Protein AF-0000000074167342 (afdb_homodimer)

Solvent-accessible surface area (backbone atoms only — not comparable to full-atom values): 9950 Å² total; per-residue (Å²): 126,56,72,67,55,51,38,51,51,48,19,45,37,24,48,42,45,36,30,53,68,46,41,48,51,39,24,52,26,41,68,34,93,76,37,46,39,36,58,68,57,50,36,64,75,66,70,52,56,64,71,61,48,48,54,49,52,49,44,29,36,75,44,45,46,30,42,79,43,77,55,92,94,42,51,30,37,29,71,28,58,74,54,48,44,52,63,30,28,70,62,36,36,46,59,46,44,126,57,72,65,55,51,38,51,50,47,20,44,36,23,47,42,45,36,30,53,66,49,40,48,51,40,25,54,27,41,68,33,92,78,36,46,39,37,60,68,56,50,36,65,75,66,70,52,57,66,71,61,48,49,53,50,51,49,44,28,37,75,45,45,45,30,43,78,44,76,54,92,94,41,50,30,38,28,71,29,57,73,54,49,43,52,62,30,28,69,63,36,35,46,60,46,45

Nearest PDB structures (foldseek):
  7p6f-assembly1_BBB  TM=9.464E-01  e=1.662E-04  Streptomyces griseus
  7p6f-assembly2_CCC-2  TM=8.776E-01  e=8.945E-05  Streptomyces griseus
  6j05-assembly1_A  TM=8.716E-01  e=1.146E-04  Acidithiobacillus ferrooxidans
  6j05-assembly1_B  TM=8.965E-01  e=5.733E-04  Acidithiobacillus ferrooxidans
  4b8x-assembly1_A  TM=7.306E-01  e=2.104E-03  Streptomyces coelicolor

Secondary structure (DSSP, 8-state):
--HHHHHHHHHHHHHHHS-HHHHHHHHHHHHSTTSEEEHHHHHHHHT--HHHHHHHHHHHHHTTSEEEEEETTEEEEEE-HHHHHHHHSHHHHHHH-/--HHHHHHHHHHHHHHH--HHHHHHHHHHHHSTTSEEEHHHHHHHHT--HHHHHHHHHHHHHTTSEEEEEETTEEEEEE-HHHHHHHHSHHHHHHH-

Radius of gyration: 17.98 Å; Cα contacts (8 Å, |Δi|>4): 279; chains: 2; bounding box: 35×59×40 Å

Organism: Staphylococcus epidermidis (strain ATCC 35984 / DSM 28319 / BCRC 17069 / CCUG 31568 / BM 3577 / RP62A) (NCBI:txid176279)

Sequence (194 aa):
MSEDQQFDFYEKMFNALADKIRLKILNQISQSSNKSLCVCDLEELLDIKQSKLSYHLKKLVDANVLIAEKHGTWNYYKINEQQIQVVLNEDTCCKILMSEDQQFDFYEKMFNALADKIRLKILNQISQSSNKSLCVCDLEELLDIKQSKLSYHLKKLVDANVLIAEKHGTWNYYKINEQQIQVVLNEDTCCKIL

Foldseek 3Di:
DPPVVVVVLLVLQVVLVVDPLLVVLQVVLCPDPVSKDWLVVSCVVSVDDSVVSVVSVVSCVVSVQWDWDDDDPIIMIHGPCVVVCCCVPPVVVVVVD/DPPVVVVVLLVLQVVLVVDPLLVVVQVVLCPDPVSKDWLVVSCVVSVDDSVVSVVSVVSCVVSVQWDWDDDPPIIMIHGPVVVVCCCVPPVVVVVVD

Structure (mmCIF, N/CA/C/O backbone):
data_AF-0000000074167342-model_v1
#
loop_
_entity.id
_entity.type
_entity.pdbx_description
1 polymer 'Transcriptional regulator, ArsR family'
#
loop_
_atom_site.group_PDB
_atom_site.id
_atom_site.type_symbol
_atom_site.label_atom_id
_atom_site.label_alt_id
_atom_site.label_comp_id
_atom_site.label_asym_id
_atom_site.label_entity_id
_atom_site.label_seq_id
_atom_site.pdbx_PDB_ins_code
_atom_site.Cartn_x
_atom_site.Cartn_y
_atom_site.Cartn_z
_atom_site.occupancy
_atom_site.B_iso_or_equiv
_atom_site.auth_seq_id
_atom_site.auth_comp_id
_atom_site.auth_asym_id
_atom_site.auth_atom_id
_atom_site.pdbx_PDB_model_num
ATOM 1 N N . MET A 1 1 ? 16.547 0.86 12.906 1 59.09 1 MET A N 1
ATOM 2 C CA . MET A 1 1 ? 16.516 1.563 11.625 1 59.09 1 MET A CA 1
ATOM 3 C C . MET A 1 1 ? 16.031 3 11.805 1 59.09 1 MET A C 1
ATOM 5 O O . MET A 1 1 ? 15.094 3.258 12.555 1 59.09 1 MET A O 1
ATOM 9 N N . SER A 1 2 ? 16.797 3.943 11.086 1 77.88 2 SER A N 1
ATOM 10 C CA . SER A 1 2 ? 16.375 5.332 11.211 1 77.88 2 SER A CA 1
ATOM 11 C C . SER A 1 2 ? 14.953 5.523 10.703 1 77.88 2 SER A C 1
ATOM 13 O O . SER A 1 2 ? 14.414 4.664 10 1 77.88 2 SER A O 1
ATOM 15 N N . GLU A 1 3 ? 14.234 6.402 11.18 1 77.12 3 GLU A N 1
ATOM 16 C CA . GLU A 1 3 ? 12.883 6.711 10.719 1 77.12 3 GLU A CA 1
ATOM 17 C C . GLU A 1 3 ? 12.836 6.82 9.203 1 77.12 3 GLU A C 1
ATOM 19 O O . GLU A 1 3 ? 11.875 6.363 8.57 1 77.12 3 GLU A O 1
ATOM 24 N N . ASP A 1 4 ? 13.906 7.328 8.641 1 85.44 4 ASP A N 1
ATOM 25 C CA . ASP A 1 4 ? 13.953 7.504 7.191 1 85.44 4 ASP A CA 1
ATOM 26 C C . ASP A 1 4 ? 14.062 6.156 6.48 1 85.44 4 ASP A C 1
ATOM 28 O O . ASP A 1 4 ? 13.477 5.961 5.414 1 85.44 4 ASP A O 1
ATOM 32 N N . GLN A 1 5 ? 14.789 5.27 7.039 1 84.5 5 GLN A N 1
ATOM 33 C CA . GLN A 1 5 ? 14.93 3.936 6.461 1 84.5 5 GLN A CA 1
ATOM 34 C C . GLN A 1 5 ? 13.609 3.17 6.516 1 84.5 5 GLN A C 1
ATOM 36 O O . GLN A 1 5 ? 13.305 2.391 5.613 1 84.5 5 GLN A O 1
ATOM 41 N N . GLN A 1 6 ? 12.914 3.477 7.586 1 83.62 6 GLN A N 1
ATOM 42 C CA . GLN A 1 6 ? 11.609 2.842 7.707 1 83.62 6 GLN A CA 1
ATOM 43 C C . GLN A 1 6 ? 10.656 3.326 6.617 1 83.62 6 GLN A C 1
ATOM 45 O O . GLN A 1 6 ? 9.922 2.531 6.027 1 83.62 6 GLN A O 1
ATOM 50 N N . PHE A 1 7 ? 10.75 4.645 6.332 1 87 7 PHE A N 1
ATOM 51 C CA . PHE A 1 7 ? 9.898 5.191 5.285 1 87 7 PHE A CA 1
ATOM 52 C C . PHE A 1 7 ? 10.289 4.637 3.922 1 87 7 PHE A C 1
ATOM 54 O O . PHE A 1 7 ? 9.43 4.414 3.064 1 87 7 PHE A O 1
ATOM 61 N N . ASP A 1 8 ? 11.594 4.406 3.719 1 90.25 8 ASP A N 1
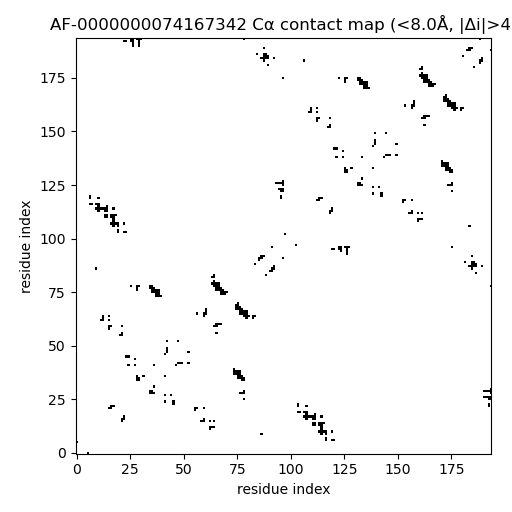ATOM 62 C CA . ASP A 1 8 ? 12.055 3.807 2.471 1 90.25 8 ASP A CA 1
ATOM 63 C C . ASP A 1 8 ? 11.492 2.398 2.293 1 90.25 8 ASP A C 1
ATOM 65 O O . ASP A 1 8 ? 11.094 2.02 1.191 1 90.25 8 ASP A O 1
ATOM 69 N N . PHE A 1 9 ? 11.508 1.757 3.326 1 85.81 9 PHE A N 1
ATOM 70 C CA . PHE A 1 9 ? 11.008 0.388 3.318 1 85.81 9 PHE A CA 1
ATOM 71 C C . PHE A 1 9 ? 9.523 0.358 2.969 1 85.81 9 PHE A C 1
ATOM 73 O O . PHE A 1 9 ? 9.109 -0.388 2.08 1 85.81 9 PHE A O 1
ATOM 80 N N . TYR A 1 10 ? 8.766 1.202 3.58 1 85.44 10 TYR A N 1
ATOM 81 C CA . TYR A 1 10 ? 7.324 1.233 3.354 1 85.44 10 TYR A CA 1
ATOM 82 C C . TYR A 1 10 ? 7.004 1.737 1.952 1 85.44 10 TYR A C 1
ATOM 84 O O . TYR A 1 10 ? 6.102 1.218 1.29 1 85.44 10 TYR A O 1
ATOM 92 N N . GLU A 1 11 ? 7.746 2.703 1.586 1 91.44 11 GLU A N 1
ATOM 93 C CA . GLU A 1 11 ? 7.555 3.213 0.232 1 91.44 11 GLU A CA 1
ATOM 94 C C . GLU A 1 11 ? 7.777 2.117 -0.807 1 91.44 11 GLU A C 1
ATOM 96 O O . GLU A 1 11 ? 6.977 1.955 -1.729 1 91.44 11 GLU A O 1
ATOM 101 N N . LYS A 1 12 ? 8.836 1.352 -0.624 1 91.94 12 LYS A N 1
ATOM 102 C CA . LYS A 1 12 ? 9.156 0.262 -1.542 1 91.94 12 LYS A CA 1
ATOM 103 C C . LYS A 1 12 ? 8.055 -0.797 -1.539 1 91.94 12 LYS A C 1
ATOM 105 O O . LYS A 1 12 ? 7.637 -1.271 -2.598 1 91.94 12 LYS A O 1
ATOM 110 N N . MET A 1 13 ? 7.598 -1.1 -0.417 1 89.12 13 MET A N 1
ATOM 111 C CA . MET A 1 13 ? 6.559 -2.117 -0.278 1 89.12 13 MET A CA 1
ATOM 112 C C . MET A 1 13 ? 5.254 -1.652 -0.915 1 89.12 13 MET A C 1
ATOM 114 O O . MET A 1 13 ? 4.625 -2.4 -1.663 1 89.12 13 MET A O 1
ATOM 118 N N . PHE A 1 14 ? 4.879 -0.419 -0.625 1 89.31 14 PHE A N 1
ATOM 119 C CA . PHE A 1 14 ? 3.631 0.091 -1.182 1 89.31 14 PHE A CA 1
ATOM 120 C C . PHE A 1 14 ? 3.732 0.237 -2.695 1 89.31 14 PHE A C 1
ATOM 122 O O . PHE A 1 14 ? 2.752 0.031 -3.412 1 89.31 14 PHE A O 1
ATOM 129 N N . ASN A 1 15 ? 4.879 0.613 -3.158 1 94.44 15 ASN A N 1
ATOM 130 C CA . ASN A 1 15 ? 5.098 0.649 -4.602 1 94.44 15 ASN A CA 1
ATOM 131 C C . ASN A 1 15 ? 4.887 -0.722 -5.234 1 94.44 15 ASN A C 1
ATOM 133 O O . ASN A 1 15 ? 4.266 -0.833 -6.293 1 94.44 15 ASN A O 1
ATOM 137 N N . ALA A 1 16 ? 5.355 -1.669 -4.582 1 94.38 16 ALA A N 1
ATOM 138 C CA . ALA A 1 16 ? 5.223 -3.031 -5.09 1 94.38 16 ALA A CA 1
ATOM 139 C C . ALA A 1 16 ? 3.758 -3.463 -5.121 1 94.38 16 ALA A C 1
ATOM 141 O O . ALA A 1 16 ? 3.344 -4.215 -6.008 1 94.38 16 ALA A O 1
ATOM 142 N N . LEU A 1 17 ? 2.99 -2.941 -4.238 1 91 17 LEU A N 1
ATOM 143 C CA . LEU A 1 17 ? 1.595 -3.346 -4.109 1 91 17 LEU A CA 1
ATOM 144 C C . LEU A 1 17 ? 0.69 -2.463 -4.961 1 91 17 LEU A C 1
ATOM 146 O O . LEU A 1 17 ? -0.476 -2.793 -5.184 1 91 17 LEU A O 1
ATOM 150 N N . ALA A 1 18 ? 1.275 -1.377 -5.457 1 93.06 18 ALA A N 1
ATOM 151 C CA . ALA A 1 18 ? 0.503 -0.375 -6.188 1 93.06 18 ALA A CA 1
ATOM 152 C C . ALA A 1 18 ? 0.326 -0.776 -7.648 1 93.06 18 ALA A C 1
ATOM 154 O O . ALA A 1 18 ? 0.571 0.026 -8.555 1 93.06 18 ALA A O 1
ATOM 155 N N . ASP A 1 19 ? -0.115 -1.961 -7.863 1 94.81 19 ASP A N 1
ATOM 156 C CA . ASP A 1 19 ? -0.337 -2.512 -9.195 1 94.81 19 ASP A CA 1
ATOM 157 C C . ASP A 1 19 ? -1.408 -3.6 -9.172 1 94.81 19 ASP A C 1
ATOM 159 O O . ASP A 1 19 ? -1.325 -4.539 -8.383 1 94.81 19 ASP A O 1
ATOM 163 N N . LYS A 1 20 ? -2.398 -3.451 -10.078 1 93.69 20 LYS A N 1
ATOM 164 C CA . LYS A 1 20 ? -3.549 -4.352 -10.094 1 93.69 20 LYS A CA 1
ATOM 165 C C . LYS A 1 20 ? -3.121 -5.789 -10.367 1 93.69 20 LYS A C 1
ATOM 167 O O . LYS A 1 20 ? -3.619 -6.719 -9.727 1 93.69 20 LYS A O 1
ATOM 172 N N . ILE A 1 21 ? -2.229 -5.953 -11.258 1 94.75 21 ILE A N 1
ATOM 173 C CA . ILE A 1 21 ? -1.764 -7.289 -11.617 1 94.75 21 ILE A CA 1
ATOM 174 C C . ILE A 1 21 ? -1.057 -7.93 -10.43 1 94.75 21 ILE A C 1
ATOM 176 O O . ILE A 1 21 ? -1.274 -9.109 -10.125 1 94.75 21 ILE A O 1
ATOM 180 N N . ARG A 1 22 ? -0.27 -7.148 -9.766 1 95.75 22 ARG A N 1
ATOM 181 C CA . ARG A 1 22 ? 0.456 -7.688 -8.617 1 95.75 22 ARG A CA 1
ATOM 182 C C . ARG A 1 22 ? -0.497 -8.031 -7.48 1 95.75 22 ARG A C 1
ATOM 184 O O . ARG A 1 22 ? -0.282 -9.008 -6.754 1 95.75 22 ARG A O 1
ATOM 191 N N . LEU A 1 23 ? -1.537 -7.234 -7.332 1 91.69 23 LEU A N 1
ATOM 192 C CA . LEU A 1 23 ? -2.561 -7.562 -6.344 1 91.69 23 LEU A CA 1
ATOM 193 C C . LEU A 1 23 ? -3.268 -8.867 -6.707 1 91.69 23 LEU A C 1
ATOM 195 O O . LEU A 1 23 ? -3.568 -9.68 -5.832 1 91.69 23 LEU A O 1
ATOM 199 N N . LYS A 1 24 ? -3.512 -9.008 -7.957 1 92.44 24 LYS A N 1
ATOM 200 C CA . LYS A 1 24 ? -4.137 -10.242 -8.422 1 92.44 24 LYS A CA 1
ATOM 201 C C . LYS A 1 24 ? -3.225 -11.445 -8.188 1 92.44 24 LYS A C 1
ATOM 203 O O . LYS A 1 24 ? -3.691 -12.523 -7.812 1 92.44 24 LYS A O 1
ATOM 208 N N . ILE A 1 25 ? -1.958 -11.234 -8.422 1 94.06 25 ILE A N 1
ATOM 209 C CA . ILE A 1 25 ? -0.983 -12.289 -8.156 1 94.06 25 ILE A CA 1
ATOM 210 C C . ILE A 1 25 ? -1.084 -12.727 -6.695 1 94.06 25 ILE A C 1
ATOM 212 O O . ILE A 1 25 ? -1.204 -13.914 -6.406 1 94.06 25 ILE A O 1
ATOM 216 N N . LEU A 1 26 ? -1.092 -11.773 -5.828 1 91.56 26 LEU A N 1
ATOM 217 C CA . LEU A 1 26 ? -1.156 -12.062 -4.398 1 91.56 26 LEU A CA 1
ATOM 218 C C . LEU A 1 26 ? -2.461 -12.766 -4.043 1 91.56 26 LEU A C 1
ATOM 220 O O . LEU A 1 26 ? -2.467 -13.711 -3.254 1 91.56 26 LEU A O 1
ATOM 224 N N . ASN A 1 27 ? -3.494 -12.266 -4.578 1 89.81 27 ASN A N 1
ATOM 225 C CA . ASN A 1 27 ? -4.801 -12.867 -4.336 1 89.81 27 ASN A CA 1
ATOM 226 C C . ASN A 1 27 ? -4.836 -14.328 -4.766 1 89.81 27 ASN A C 1
ATOM 228 O O . ASN A 1 27 ? -5.332 -15.188 -4.027 1 89.81 27 ASN A O 1
ATOM 232 N N . GLN A 1 28 ? -4.305 -14.641 -5.957 1 91.56 28 GLN A N 1
ATOM 233 C CA . GLN A 1 28 ? -4.273 -16.016 -6.449 1 91.56 28 GLN A CA 1
ATOM 234 C C . GLN A 1 28 ? -3.447 -16.906 -5.535 1 91.56 28 GLN A C 1
ATOM 236 O O . GLN A 1 28 ? -3.855 -18.031 -5.219 1 91.56 28 GLN A O 1
ATOM 241 N N . ILE A 1 29 ? -2.328 -16.422 -5.121 1 92.94 29 ILE A N 1
ATOM 242 C CA . ILE A 1 29 ? -1.472 -17.203 -4.234 1 92.94 29 ILE A CA 1
ATOM 243 C C . ILE A 1 29 ? -2.191 -17.453 -2.912 1 92.94 29 ILE A C 1
ATOM 245 O O . ILE A 1 29 ? -2.191 -18.578 -2.402 1 92.94 29 ILE A O 1
ATOM 249 N N . SER A 1 30 ? -2.762 -16.438 -2.408 1 88.62 30 SER A N 1
ATOM 250 C CA . SER A 1 30 ? -3.443 -16.531 -1.121 1 88.62 30 SER A CA 1
ATOM 251 C C . SER A 1 30 ? -4.59 -17.547 -1.18 1 88.62 30 SER A C 1
ATOM 253 O O . SER A 1 30 ? -4.891 -18.203 -0.186 1 88.62 30 SER A O 1
ATOM 255 N N . GLN A 1 31 ? -5.184 -17.719 -2.311 1 87.75 31 GLN A N 1
ATOM 256 C CA . GLN A 1 31 ? -6.355 -18.562 -2.473 1 87.75 31 GLN A CA 1
ATOM 257 C C . GLN A 1 31 ? -5.949 -20 -2.779 1 87.75 31 GLN A C 1
ATOM 259 O O . GLN A 1 31 ? -6.777 -20.922 -2.721 1 87.75 31 GLN A O 1
ATOM 264 N N . SER A 1 32 ? -4.738 -20.156 -3.094 1 90.56 32 SER A N 1
ATOM 265 C CA . SER A 1 32 ? -4.289 -21.516 -3.41 1 90.56 32 SER A CA 1
ATOM 266 C C . SER A 1 32 ? -4.23 -22.375 -2.16 1 90.56 32 SER A C 1
ATOM 268 O O . SER A 1 32 ? -4.078 -21.875 -1.049 1 90.56 32 SER A O 1
ATOM 270 N N . SER A 1 33 ? -4.359 -23.641 -2.307 1 89.88 33 SER A N 1
ATOM 271 C CA . SER A 1 33 ? -4.449 -24.609 -1.212 1 89.88 33 SER A CA 1
ATOM 272 C C . SER A 1 33 ? -3.195 -24.578 -0.343 1 89.88 33 SER A C 1
ATOM 274 O O . SER A 1 33 ? -3.283 -24.594 0.886 1 89.88 33 SER A O 1
ATOM 276 N N . ASN A 1 34 ? -2.064 -24.453 -0.859 1 89.88 34 ASN A N 1
ATOM 277 C CA . ASN A 1 34 ? -0.813 -24.469 -0.108 1 89.88 34 ASN A CA 1
ATOM 278 C C . ASN A 1 34 ? -0.238 -23.062 0.063 1 89.88 34 ASN A C 1
ATOM 280 O O . ASN A 1 34 ? 0.894 -22.906 0.522 1 89.88 34 ASN A O 1
ATOM 284 N N . LYS A 1 35 ? -0.965 -22.094 -0.369 1 90.31 35 LYS A N 1
ATOM 285 C CA . LYS A 1 35 ? -0.542 -20.703 -0.301 1 90.31 35 LYS A CA 1
ATOM 286 C C . LYS A 1 35 ? 0.782 -20.484 -1.03 1 90.31 35 LYS A C 1
ATOM 288 O O . LYS A 1 35 ? 1.641 -19.734 -0.567 1 90.31 35 LYS A O 1
ATOM 293 N N . SER A 1 36 ? 0.921 -21.25 -2.018 1 95.06 36 SER A N 1
ATOM 294 C CA . SER A 1 36 ? 2.102 -21.234 -2.875 1 95.06 36 SER A CA 1
ATOM 295 C C . SER A 1 36 ? 1.749 -21.625 -4.305 1 95.06 36 SER A C 1
ATOM 297 O O . SER A 1 36 ? 0.969 -22.562 -4.523 1 95.06 36 SER A O 1
ATOM 299 N N . LEU A 1 37 ? 2.264 -20.859 -5.219 1 96.62 37 LEU A N 1
ATOM 300 C CA . LEU A 1 37 ? 1.999 -21.172 -6.617 1 96.62 37 LEU A CA 1
ATOM 301 C C . LEU A 1 37 ? 3.279 -21.109 -7.445 1 96.62 37 LEU A C 1
ATOM 303 O O . LEU A 1 37 ? 4.152 -20.281 -7.172 1 96.62 37 LEU A O 1
ATOM 307 N N . CYS A 1 38 ? 3.385 -21.953 -8.43 1 95.5 38 CYS A N 1
ATOM 308 C CA . CYS A 1 38 ? 4.508 -21.875 -9.359 1 95.5 38 CYS A CA 1
ATOM 309 C C . CYS A 1 38 ? 4.246 -20.828 -10.43 1 95.5 38 CYS A C 1
ATOM 311 O O . CYS A 1 38 ? 3.096 -20.453 -10.68 1 95.5 38 CYS A O 1
ATOM 313 N N . VAL A 1 39 ? 5.355 -20.391 -11.055 1 95.38 39 VAL A N 1
ATOM 314 C CA . VAL A 1 39 ? 5.273 -19.406 -12.133 1 95.38 39 VAL A CA 1
ATOM 315 C C . VAL A 1 39 ? 4.316 -19.891 -13.211 1 95.38 39 VAL A C 1
ATOM 317 O O . VAL A 1 39 ? 3.541 -19.109 -13.766 1 95.38 39 VAL A O 1
ATOM 320 N N . CYS A 1 40 ? 4.258 -21.203 -13.453 1 92.5 40 CYS A N 1
ATOM 321 C CA . CYS A 1 40 ? 3.434 -21.766 -14.516 1 92.5 40 CYS A CA 1
ATOM 322 C C . CYS A 1 40 ? 1.953 -21.656 -14.172 1 92.5 40 CYS A C 1
ATOM 324 O O . CYS A 1 40 ? 1.132 -21.359 -15.039 1 92.5 40 CYS A O 1
ATOM 326 N N . ASP A 1 41 ? 1.574 -21.953 -12.891 1 94.88 41 ASP A N 1
ATOM 327 C CA . ASP A 1 41 ? 0.196 -21.781 -12.445 1 94.88 41 ASP A CA 1
ATOM 328 C C . ASP A 1 41 ? -0.249 -20.328 -12.594 1 94.88 41 ASP A C 1
ATOM 330 O O . ASP A 1 41 ? -1.361 -20.062 -13.055 1 94.88 41 ASP A O 1
ATOM 334 N N . LEU A 1 42 ? 0.613 -19.422 -12.211 1 96.06 42 LEU A N 1
ATOM 335 C CA . LEU A 1 42 ? 0.282 -18 -12.242 1 96.06 42 LEU A CA 1
ATOM 336 C C . LEU A 1 42 ? 0.089 -17.516 -13.68 1 96.06 42 LEU A C 1
ATOM 338 O O . LEU A 1 42 ? -0.813 -16.734 -13.953 1 96.06 42 LEU A O 1
ATOM 342 N N . GLU A 1 43 ? 0.95 -17.953 -14.547 1 94.44 43 GLU A N 1
ATOM 343 C CA . GLU A 1 43 ? 0.814 -17.609 -15.961 1 94.44 43 GLU A CA 1
ATOM 344 C C . GLU A 1 43 ? -0.546 -18.031 -16.5 1 94.44 43 GLU A C 1
ATOM 346 O O . GLU A 1 43 ? -1.201 -17.266 -17.219 1 94.44 43 GLU A O 1
ATOM 351 N N . GLU A 1 44 ? -0.975 -19.219 -16.219 1 93.12 44 GLU A N 1
ATOM 352 C CA . GLU A 1 44 ? -2.246 -19.766 -16.672 1 93.12 44 GLU A CA 1
ATOM 353 C C . GLU A 1 44 ? -3.426 -19.047 -16.031 1 93.12 44 GLU A C 1
ATOM 355 O O . GLU A 1 44 ? -4.387 -18.688 -16.703 1 93.12 44 GLU A O 1
ATOM 360 N N . LEU A 1 45 ? -3.354 -18.781 -14.773 1 93.69 45 LEU A N 1
ATOM 361 C CA . LEU A 1 45 ? -4.453 -18.219 -14 1 93.69 45 LEU A CA 1
ATOM 362 C C . LEU A 1 45 ? -4.695 -16.766 -14.383 1 93.69 45 LEU A C 1
ATOM 364 O O . LEU A 1 45 ? -5.84 -16.297 -14.383 1 93.69 45 LEU A O 1
ATOM 368 N N . LEU A 1 46 ? -3.639 -16.031 -14.695 1 94.56 46 LEU A N 1
ATOM 369 C CA . LEU A 1 46 ? -3.754 -14.594 -14.93 1 94.56 46 LEU A CA 1
ATOM 370 C C . LEU A 1 46 ? -3.754 -14.281 -16.422 1 94.56 46 LEU A C 1
ATOM 372 O O . LEU A 1 46 ? -4.07 -13.156 -16.828 1 94.56 46 LEU A O 1
ATOM 376 N N . ASP A 1 47 ? -3.471 -15.211 -17.219 1 93.88 47 ASP A N 1
ATOM 377 C CA . ASP A 1 47 ? -3.43 -15.047 -18.672 1 93.88 47 ASP A CA 1
ATOM 378 C C . ASP A 1 47 ? -2.566 -13.852 -19.062 1 93.88 47 ASP A C 1
ATOM 380 O O . ASP A 1 47 ? -3.016 -12.969 -19.797 1 93.88 47 ASP 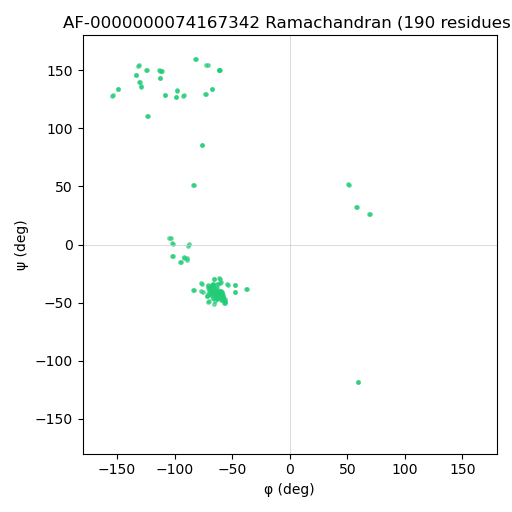A O 1
ATOM 384 N N . ILE A 1 48 ? -1.396 -13.766 -18.594 1 92.44 48 ILE A N 1
ATOM 385 C CA . ILE A 1 48 ? -0.438 -12.695 -18.859 1 92.44 48 ILE A CA 1
ATOM 386 C C . ILE A 1 48 ? 0.858 -13.281 -19.406 1 92.44 48 ILE A C 1
ATOM 388 O O . ILE A 1 48 ? 1.179 -14.445 -19.156 1 92.44 48 ILE A O 1
ATOM 392 N N . LYS A 1 49 ? 1.559 -12.531 -20.219 1 93.44 49 LYS A N 1
ATOM 393 C CA . LYS A 1 49 ? 2.83 -12.953 -20.797 1 93.44 49 LYS A CA 1
ATOM 394 C C . LYS A 1 49 ? 3.867 -13.219 -19.703 1 93.44 49 LYS A C 1
ATOM 396 O O . LYS A 1 49 ? 3.908 -12.516 -18.688 1 93.44 49 LYS A O 1
ATOM 401 N N . GLN A 1 50 ? 4.707 -14.102 -20.016 1 93.19 50 GLN A N 1
ATOM 402 C CA . GLN A 1 50 ? 5.734 -14.523 -19.062 1 93.19 50 GLN A CA 1
ATOM 403 C C . GLN A 1 50 ? 6.664 -13.367 -18.719 1 93.19 50 GLN A C 1
ATOM 405 O O . GLN A 1 50 ? 7.074 -13.219 -17.562 1 93.19 50 GLN A O 1
ATOM 410 N N . SER A 1 51 ? 7.051 -12.641 -19.688 1 94.81 51 SER A N 1
ATOM 411 C CA . SER A 1 51 ? 7.961 -11.531 -19.422 1 94.81 51 SER A CA 1
ATOM 412 C C . SER A 1 51 ? 7.359 -10.547 -18.422 1 94.81 51 SER A C 1
ATOM 414 O O . SER A 1 51 ? 8.047 -10.094 -17.5 1 94.81 51 SER A O 1
ATOM 416 N N . LYS A 1 52 ? 6.094 -10.195 -18.641 1 96.5 52 LYS A N 1
ATOM 417 C CA . LYS A 1 52 ? 5.398 -9.273 -17.734 1 96.5 52 LYS A CA 1
ATOM 418 C C . LYS A 1 52 ? 5.234 -9.883 -16.344 1 96.5 52 LYS A C 1
ATOM 420 O O . LYS A 1 52 ? 5.43 -9.203 -15.344 1 96.5 52 LYS A O 1
ATOM 425 N N . LEU A 1 53 ? 4.879 -11.133 -16.344 1 97.38 53 LEU A N 1
ATOM 426 C CA . LEU A 1 53 ? 4.738 -11.828 -15.07 1 97.38 53 LEU A CA 1
ATOM 427 C C . LEU A 1 53 ? 6.055 -11.836 -14.305 1 97.38 53 LEU A C 1
ATOM 429 O O . LEU A 1 53 ? 6.078 -11.578 -13.102 1 97.38 53 LEU A O 1
ATOM 433 N N . SER A 1 54 ? 7.129 -12.055 -14.984 1 96.81 54 SER A N 1
ATOM 434 C CA . SER A 1 54 ? 8.445 -12.094 -14.359 1 96.81 54 SER A CA 1
ATOM 435 C C . SER A 1 54 ? 8.789 -10.742 -13.734 1 96.81 54 SER A C 1
ATOM 437 O O . SER A 1 54 ? 9.32 -10.688 -12.617 1 96.81 54 SER A O 1
ATOM 439 N N . TYR A 1 55 ? 8.492 -9.727 -14.5 1 97.94 55 TYR A N 1
ATOM 440 C CA . TYR A 1 55 ? 8.711 -8.367 -14.008 1 97.94 55 TYR A CA 1
ATOM 441 C C . TYR A 1 55 ? 7.961 -8.133 -12.703 1 97.94 55 TYR A C 1
ATOM 443 O O . TYR A 1 55 ? 8.531 -7.637 -11.734 1 97.94 55 TYR A O 1
ATOM 451 N N . HIS A 1 56 ? 6.715 -8.438 -12.656 1 97.94 56 HIS A N 1
ATOM 452 C CA . HIS A 1 56 ? 5.891 -8.242 -11.469 1 97.94 56 HIS A CA 1
ATOM 453 C C . HIS A 1 56 ? 6.371 -9.102 -10.312 1 97.94 56 HIS A C 1
ATOM 455 O O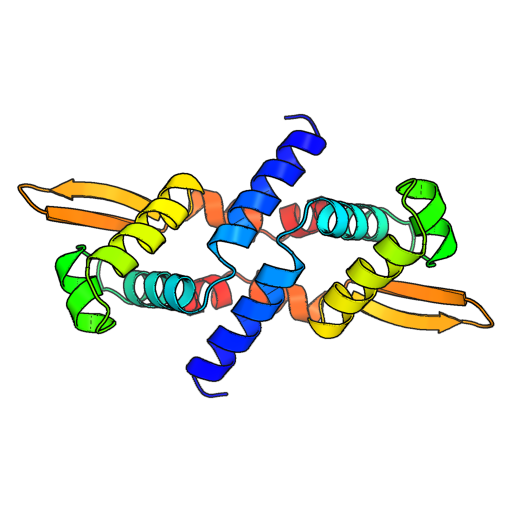 . HIS A 1 56 ? 6.445 -8.641 -9.172 1 97.94 56 HIS A O 1
ATOM 461 N N . LEU A 1 57 ? 6.695 -10.375 -10.594 1 97.75 57 LEU A N 1
ATOM 462 C CA . LEU A 1 57 ? 7.184 -11.273 -9.555 1 97.75 57 LEU A CA 1
ATOM 463 C C . LEU A 1 57 ? 8.492 -10.773 -8.969 1 97.75 57 LEU A C 1
ATOM 465 O O . LEU A 1 57 ? 8.695 -10.812 -7.754 1 97.75 57 LEU A O 1
ATOM 469 N N . LYS A 1 58 ? 9.367 -10.312 -9.82 1 98.19 58 LYS A N 1
ATOM 470 C CA . LYS A 1 58 ? 10.641 -9.758 -9.359 1 98.19 58 LYS A CA 1
ATOM 471 C C . LYS A 1 58 ? 10.414 -8.57 -8.43 1 98.19 58 LYS A C 1
ATOM 473 O O . LYS A 1 58 ? 11.047 -8.469 -7.379 1 98.19 58 LYS A O 1
ATOM 478 N N . LYS A 1 59 ? 9.578 -7.68 -8.812 1 97.94 59 LYS A N 1
ATOM 479 C CA . LYS A 1 59 ? 9.273 -6.504 -8 1 97.94 59 LYS A CA 1
ATOM 480 C C . LYS A 1 59 ? 8.727 -6.906 -6.637 1 97.94 59 LYS A C 1
ATOM 482 O O . LYS A 1 59 ? 9.094 -6.316 -5.617 1 97.94 59 LYS A O 1
ATOM 487 N N . LEU A 1 60 ? 7.84 -7.898 -6.574 1 96.81 60 LEU A N 1
ATOM 488 C CA . LEU A 1 60 ? 7.227 -8.367 -5.332 1 96.81 60 LEU A CA 1
ATOM 489 C C . LEU A 1 60 ? 8.258 -9.047 -4.441 1 96.81 60 LEU A C 1
ATOM 491 O O . LEU A 1 60 ? 8.242 -8.883 -3.221 1 96.81 60 LEU A O 1
ATOM 495 N N . VAL A 1 61 ? 9.156 -9.75 -5.055 1 97.25 61 VAL A N 1
ATOM 496 C CA . VAL A 1 61 ? 10.219 -10.43 -4.309 1 97.25 61 VAL A CA 1
ATOM 497 C C . VAL A 1 61 ? 11.211 -9.398 -3.777 1 97.25 61 VAL A C 1
ATOM 499 O O . VAL A 1 61 ? 11.594 -9.445 -2.605 1 97.25 61 VAL A O 1
ATOM 502 N N . ASP A 1 62 ? 11.586 -8.43 -4.637 1 97.12 62 ASP A N 1
ATOM 503 C CA . ASP A 1 62 ? 12.539 -7.387 -4.25 1 97.12 62 ASP A CA 1
ATOM 504 C C . ASP A 1 62 ? 12.008 -6.574 -3.07 1 97.12 62 ASP A C 1
ATOM 506 O O . ASP A 1 62 ? 12.789 -6.105 -2.234 1 97.12 62 ASP A O 1
ATOM 510 N N . ALA A 1 63 ? 10.75 -6.422 -3.021 1 94.25 63 ALA A N 1
ATOM 511 C CA . ALA A 1 63 ? 10.125 -5.66 -1.945 1 94.25 63 ALA A CA 1
ATOM 512 C C . ALA A 1 63 ? 9.828 -6.551 -0.741 1 94.25 63 ALA A C 1
ATOM 514 O O . ALA A 1 63 ? 9.211 -6.105 0.23 1 94.25 63 ALA A O 1
ATOM 515 N N . ASN A 1 64 ? 10.156 -7.762 -0.837 1 93.56 64 ASN A N 1
ATOM 516 C CA . ASN A 1 64 ? 9.992 -8.75 0.225 1 93.56 64 ASN A CA 1
ATOM 517 C C . ASN A 1 64 ? 8.523 -9.055 0.49 1 93.56 64 ASN A C 1
ATOM 519 O O . ASN A 1 64 ? 8.156 -9.422 1.606 1 93.56 64 ASN A O 1
ATOM 523 N N . VAL A 1 65 ? 7.715 -8.898 -0.429 1 92.31 65 VAL A N 1
ATOM 524 C CA . VAL A 1 65 ? 6.301 -9.242 -0.338 1 92.31 65 VAL A CA 1
ATOM 525 C C . VAL A 1 65 ? 6.105 -10.727 -0.625 1 92.31 65 VAL A C 1
ATOM 527 O O . VAL A 1 65 ? 5.32 -11.398 0.048 1 92.31 65 VAL A O 1
ATOM 530 N N . LEU A 1 66 ? 6.879 -11.156 -1.578 1 95.69 66 LEU A N 1
ATOM 531 C CA . LEU A 1 66 ? 6.887 -12.57 -1.922 1 95.69 66 LEU A CA 1
ATOM 532 C C . LEU A 1 66 ? 8.234 -13.203 -1.584 1 95.69 66 LEU A C 1
ATOM 534 O O . LEU A 1 66 ? 9.266 -12.523 -1.607 1 95.69 66 LEU A O 1
ATOM 538 N N . ILE A 1 67 ? 8.164 -14.438 -1.272 1 97 67 ILE A N 1
ATOM 539 C CA . ILE A 1 67 ? 9.352 -15.281 -1.157 1 97 67 ILE A CA 1
ATOM 540 C C . ILE A 1 67 ? 9.398 -16.266 -2.324 1 97 67 ILE A C 1
ATOM 542 O O . ILE A 1 67 ? 8.406 -16.938 -2.617 1 97 67 ILE A O 1
ATOM 546 N N . ALA A 1 68 ? 10.492 -16.328 -2.996 1 97.44 68 ALA A N 1
ATOM 547 C CA . ALA A 1 68 ? 10.688 -17.25 -4.102 1 97.44 68 ALA A CA 1
ATOM 548 C C . ALA A 1 68 ? 11.453 -18.5 -3.645 1 97.44 68 ALA A C 1
ATOM 550 O O . ALA A 1 68 ? 12.414 -18.391 -2.879 1 97.44 68 ALA A O 1
ATOM 551 N N . GLU A 1 69 ? 10.93 -19.562 -4.027 1 96.19 69 GLU A N 1
ATOM 552 C CA . GLU A 1 69 ? 11.594 -20.828 -3.76 1 96.19 69 GLU A CA 1
ATOM 553 C C . GLU A 1 69 ? 11.688 -21.688 -5.023 1 96.19 69 GLU A C 1
ATOM 555 O O . GLU A 1 69 ? 10.75 -21.734 -5.82 1 96.19 69 GLU A O 1
ATOM 560 N N . LYS A 1 70 ? 12.797 -22.312 -5.156 1 95.31 70 LYS A N 1
ATOM 561 C CA . LYS A 1 70 ? 12.977 -23.188 -6.309 1 95.31 70 LYS A CA 1
ATOM 562 C C . LYS A 1 70 ? 12.734 -24.656 -5.938 1 95.31 70 LYS A C 1
ATOM 564 O O . LYS A 1 70 ? 13.266 -25.141 -4.938 1 95.31 70 LYS A O 1
ATOM 569 N N . HIS A 1 71 ? 11.875 -25.281 -6.676 1 93.19 71 HIS A N 1
ATOM 570 C CA . HIS A 1 71 ? 11.633 -26.703 -6.562 1 93.19 71 HIS A CA 1
ATOM 571 C C . HIS A 1 71 ? 11.852 -27.406 -7.895 1 93.19 71 HIS A C 1
ATOM 573 O O . HIS A 1 71 ? 10.984 -27.359 -8.773 1 93.19 71 HIS A O 1
ATOM 579 N N . GLY A 1 72 ? 12.945 -28.219 -7.965 1 93.25 72 GLY A N 1
ATOM 580 C CA . GLY A 1 72 ? 13.266 -28.781 -9.266 1 93.25 72 GLY A CA 1
ATOM 581 C C . GLY A 1 72 ? 13.531 -27.719 -10.32 1 93.25 72 GLY A C 1
ATOM 582 O O . GLY A 1 72 ? 14.398 -26.859 -10.148 1 93.25 72 GLY A O 1
ATOM 583 N N . THR A 1 73 ? 12.727 -27.641 -11.414 1 92.94 73 THR A N 1
ATOM 584 C CA . THR A 1 73 ? 12.922 -26.703 -12.508 1 92.94 73 THR A CA 1
ATOM 585 C C . THR A 1 73 ? 11.969 -25.516 -12.398 1 92.94 73 THR A C 1
ATOM 587 O O . THR A 1 73 ? 12.016 -24.594 -13.203 1 92.94 73 THR A O 1
ATOM 590 N N . TRP A 1 74 ? 11.188 -25.594 -11.32 1 93.12 74 TRP A N 1
ATOM 591 C CA . TRP A 1 74 ? 10.125 -24.594 -11.25 1 93.12 74 TRP A CA 1
ATOM 592 C C . TRP A 1 74 ? 10.367 -23.625 -10.094 1 93.12 74 TRP A C 1
ATOM 594 O O . TRP A 1 74 ? 10.828 -24.031 -9.023 1 93.12 74 TRP A O 1
ATOM 604 N N . ASN A 1 75 ? 10.008 -22.375 -10.391 1 96.38 75 ASN A N 1
ATOM 605 C CA . ASN A 1 75 ? 9.992 -21.375 -9.336 1 96.38 75 ASN A CA 1
ATOM 606 C C . ASN A 1 75 ? 8.625 -21.266 -8.68 1 96.38 75 ASN A C 1
ATOM 608 O O . ASN A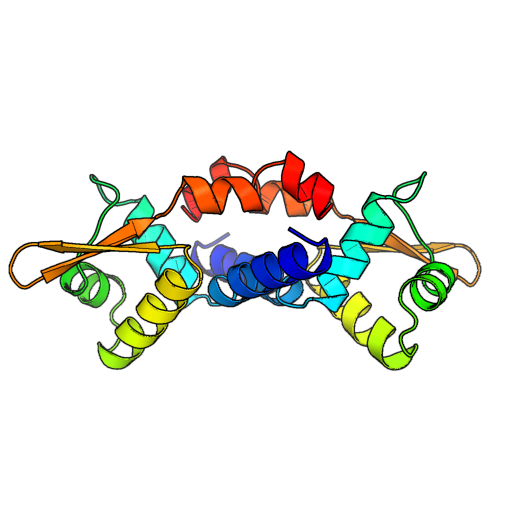 1 75 ? 7.609 -21.125 -9.367 1 96.38 75 ASN A O 1
ATOM 612 N N . TYR A 1 76 ? 8.656 -21.359 -7.328 1 97.31 76 TYR A N 1
ATOM 613 C CA . TYR A 1 76 ? 7.438 -21.203 -6.539 1 97.31 76 TYR A CA 1
ATOM 614 C C . TYR A 1 76 ? 7.477 -19.922 -5.715 1 97.31 76 TYR A C 1
ATOM 616 O O . TYR A 1 76 ? 8.547 -19.484 -5.297 1 97.31 76 TYR A O 1
ATOM 624 N N . TYR A 1 77 ? 6.277 -19.375 -5.508 1 97.31 77 TYR A N 1
ATOM 625 C CA . TYR A 1 77 ? 6.164 -18.109 -4.781 1 97.31 77 TYR A CA 1
ATOM 626 C C . TYR A 1 77 ? 5.145 -18.219 -3.652 1 97.31 77 TYR A C 1
ATOM 628 O O . TYR A 1 77 ? 4.074 -18.812 -3.83 1 97.31 77 TYR A O 1
ATOM 636 N N . LYS A 1 78 ? 5.508 -17.688 -2.5 1 95.62 78 LYS A N 1
ATOM 637 C CA . LYS A 1 78 ? 4.594 -17.578 -1.367 1 95.62 78 LYS A CA 1
ATOM 638 C C . LYS A 1 78 ? 4.613 -16.188 -0.771 1 95.62 78 LYS A C 1
ATOM 640 O O . LYS A 1 78 ? 5.602 -15.453 -0.911 1 95.62 78 LYS A O 1
ATOM 645 N N . ILE A 1 79 ? 3.539 -15.852 -0.169 1 92.38 79 ILE A N 1
ATOM 646 C CA . ILE A 1 79 ? 3.447 -14.539 0.459 1 92.38 79 ILE A CA 1
ATOM 647 C C . ILE A 1 79 ? 4.297 -14.508 1.728 1 92.38 79 ILE A C 1
ATOM 649 O O . ILE A 1 79 ? 4.281 -15.461 2.514 1 92.38 79 ILE A O 1
ATOM 653 N N . ASN A 1 80 ? 5.129 -13.469 1.814 1 90.62 80 ASN A N 1
ATOM 654 C CA . ASN A 1 80 ? 5.875 -13.242 3.049 1 90.62 80 ASN A CA 1
ATOM 655 C C . ASN A 1 80 ? 4.988 -12.641 4.137 1 90.62 80 ASN A C 1
ATOM 657 O O . ASN A 1 80 ? 5.004 -11.422 4.352 1 90.62 80 ASN A O 1
ATOM 661 N N . GLU A 1 81 ? 4.332 -13.406 4.832 1 81 81 GLU A N 1
ATOM 662 C CA . GLU A 1 81 ? 3.334 -12.969 5.801 1 81 81 GLU A CA 1
ATOM 663 C C . GLU A 1 81 ? 3.971 -12.156 6.922 1 81 81 GLU A C 1
ATOM 665 O O . GLU A 1 81 ? 3.369 -11.203 7.426 1 81 81 GLU A O 1
ATOM 670 N N . GLN A 1 82 ? 5.066 -12.516 7.305 1 78.19 82 GLN A N 1
ATOM 671 C CA . GLN A 1 82 ? 5.758 -11.812 8.383 1 78.19 82 GLN A CA 1
ATOM 672 C C . GLN A 1 82 ? 6.004 -10.352 8.016 1 78.19 82 GLN A C 1
ATOM 674 O O . GLN A 1 82 ? 5.812 -9.453 8.844 1 78.19 82 GLN A O 1
ATOM 679 N N . GLN A 1 83 ? 6.359 -10.188 6.785 1 74.19 83 GLN A N 1
ATOM 680 C CA . GLN A 1 83 ? 6.668 -8.836 6.324 1 74.19 83 GLN A CA 1
ATOM 681 C C . GLN A 1 83 ? 5.395 -8.031 6.09 1 74.19 83 GLN A C 1
ATOM 683 O O . GLN A 1 83 ? 5.336 -6.84 6.406 1 74.19 83 GLN A O 1
ATOM 688 N N . ILE A 1 84 ? 4.449 -8.688 5.547 1 71.88 84 ILE A N 1
ATOM 689 C CA . ILE A 1 84 ? 3.207 -7.988 5.223 1 71.88 84 ILE A CA 1
ATOM 690 C C . ILE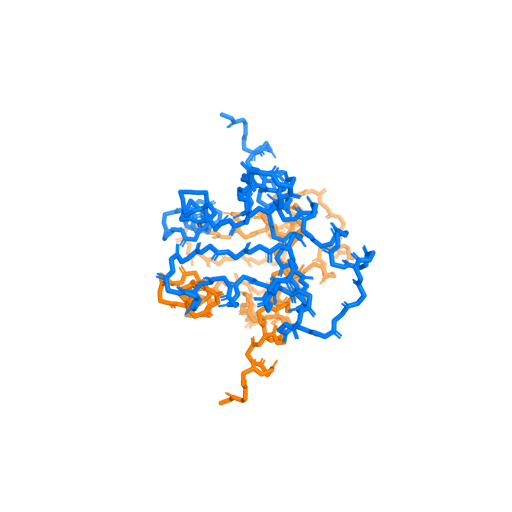 A 1 84 ? 2.49 -7.582 6.508 1 71.88 84 ILE A C 1
ATOM 692 O O . ILE A 1 84 ? 1.893 -6.508 6.578 1 71.88 84 ILE A O 1
ATOM 696 N N . GLN A 1 85 ? 2.57 -8.414 7.484 1 67.31 85 GLN A N 1
ATOM 697 C CA . GLN A 1 85 ? 1.954 -8.117 8.773 1 67.31 85 GLN A CA 1
ATOM 698 C C . GLN A 1 85 ? 2.576 -6.875 9.406 1 67.31 85 GLN A C 1
ATOM 700 O O . GLN A 1 85 ? 1.886 -6.098 10.07 1 67.31 85 GLN A O 1
ATOM 705 N N . VAL A 1 86 ? 3.801 -6.68 9.203 1 61.34 86 VAL A N 1
ATOM 706 C CA . VAL A 1 86 ? 4.484 -5.512 9.742 1 61.34 86 VAL A CA 1
ATOM 707 C C . VAL A 1 86 ? 3.902 -4.238 9.133 1 61.34 86 VAL A C 1
ATOM 709 O O . VAL A 1 86 ? 3.729 -3.232 9.828 1 61.34 86 VAL A O 1
ATOM 712 N N . VAL A 1 87 ? 3.65 -4.332 7.898 1 59.38 87 VAL A N 1
ATOM 713 C CA . VAL A 1 87 ? 3.141 -3.154 7.203 1 59.38 87 VAL A CA 1
ATOM 714 C C . VAL A 1 87 ? 1.66 -2.963 7.523 1 59.38 87 VAL A C 1
ATOM 716 O O . VAL A 1 87 ? 1.196 -1.834 7.695 1 59.38 87 VAL A O 1
ATOM 719 N N . LEU A 1 88 ? 1.107 -4.141 7.676 1 56.78 88 LEU A N 1
ATOM 720 C CA . LEU A 1 88 ? -0.344 -4.086 7.812 1 56.78 88 LEU A CA 1
ATOM 721 C C . LEU A 1 88 ? -0.751 -4.07 9.281 1 56.78 88 LEU A C 1
ATOM 723 O O . LEU A 1 88 ? -1.915 -3.82 9.609 1 56.78 88 LEU A O 1
ATOM 727 N N . ASN A 1 89 ? 0.156 -4.395 10 1 52.97 89 ASN A N 1
ATOM 728 C CA . ASN A 1 89 ? -0.222 -4.461 11.414 1 52.97 89 ASN A CA 1
ATOM 729 C C . ASN A 1 89 ? -0.546 -3.076 11.969 1 52.97 89 ASN A C 1
ATOM 731 O O . ASN A 1 89 ? 0.01 -2.074 11.516 1 52.97 89 ASN A O 1
ATOM 735 N N . GLU A 1 90 ? -1.693 -3.107 12.688 1 50.91 90 GLU A N 1
ATOM 736 C CA . GLU A 1 90 ? -2.273 -1.961 13.383 1 50.91 90 GLU A CA 1
ATOM 737 C C . GLU A 1 90 ? -1.188 -1.082 14 1 50.91 90 GLU A C 1
ATOM 739 O O . GLU A 1 90 ? -1.297 0.145 13.992 1 50.91 90 GLU A O 1
ATOM 744 N N . ASP A 1 91 ? -0.229 -1.71 14.477 1 48.31 91 ASP A N 1
ATOM 745 C CA . ASP A 1 91 ? 0.795 -0.912 15.148 1 48.31 91 ASP A CA 1
ATOM 746 C C . ASP A 1 91 ? 1.609 -0.106 14.133 1 48.31 91 ASP A C 1
ATOM 748 O O . ASP A 1 91 ? 2.043 1.01 14.43 1 48.31 91 ASP A O 1
ATOM 752 N N . THR A 1 92 ? 1.996 -0.746 13.242 1 46.81 92 THR A N 1
ATOM 753 C CA . THR A 1 92 ? 2.746 -0.045 12.211 1 46.81 92 THR A CA 1
ATOM 754 C C . THR A 1 92 ? 1.881 1.021 11.539 1 46.81 92 THR A C 1
ATOM 756 O O . THR A 1 92 ? 2.363 2.111 11.227 1 46.81 92 THR A O 1
ATOM 759 N N . CYS A 1 93 ? 0.684 0.551 11.25 1 46.31 93 CYS A N 1
ATOM 760 C CA . CYS A 1 93 ? -0.138 1.682 10.828 1 46.31 93 CYS A CA 1
ATOM 761 C C . CYS A 1 93 ? -0 2.846 11.805 1 46.31 93 CYS A C 1
ATOM 763 O O . CYS A 1 93 ? -0.047 4.008 11.398 1 46.31 93 CYS A O 1
ATOM 765 N N . CYS A 1 94 ? 0.027 2.49 13.078 1 44.34 94 CYS A N 1
ATOM 766 C CA . CYS A 1 94 ? 0.271 3.582 14.008 1 44.34 94 CYS A CA 1
ATOM 767 C C . CYS A 1 94 ? 1.602 4.266 13.719 1 44.34 94 CYS A C 1
ATOM 769 O O . CYS A 1 94 ? 1.787 5.438 14.047 1 44.34 94 CYS A O 1
ATOM 771 N N . LYS A 1 95 ? 2.59 3.354 13.531 1 44.44 95 LYS A N 1
ATOM 772 C CA . LYS A 1 95 ? 3.826 4.105 13.336 1 44.44 95 LYS A CA 1
ATOM 773 C C . LYS A 1 95 ? 3.781 4.906 12.039 1 44.44 95 LYS A C 1
ATOM 775 O O . LYS A 1 95 ? 4.324 6.012 11.969 1 44.44 95 LYS A O 1
ATOM 780 N N . ILE A 1 96 ? 3.484 4.234 11.203 1 38.22 96 ILE A N 1
ATOM 781 C CA . ILE A 1 96 ? 3.303 5.082 10.023 1 38.22 96 ILE A CA 1
ATOM 782 C C . ILE A 1 96 ? 2.102 6.004 10.234 1 38.22 96 ILE A C 1
ATOM 784 O O . ILE A 1 96 ? 2.123 7.164 9.82 1 38.22 96 ILE A O 1
ATOM 788 N N . LEU A 1 97 ? 0.946 5.309 10.914 1 39.06 97 LEU A N 1
ATOM 789 C CA . LEU A 1 97 ? -0.164 6.148 11.344 1 39.06 97 LEU A CA 1
ATOM 790 C C . LEU A 1 97 ? -0.03 6.512 12.82 1 39.06 97 LEU A C 1
ATOM 792 O O . LEU A 1 97 ? -0.364 7.629 13.219 1 39.06 97 LEU A O 1
ATOM 796 N N . MET B 1 1 ? -19.094 -4.973 -4.445 1 58.69 1 MET B N 1
ATOM 797 C CA . MET B 1 1 ? -18.125 -4.531 -5.449 1 58.69 1 MET B CA 1
ATOM 798 C C . MET B 1 1 ? -17.453 -5.723 -6.125 1 58.69 1 MET B C 1
ATOM 800 O O . MET B 1 1 ? -17.109 -6.699 -5.465 1 58.69 1 MET B O 1
ATOM 804 N N . SER B 1 2 ? -17.359 -5.594 -7.535 1 77.62 2 SER B N 1
ATOM 805 C CA . SER B 1 2 ? -16.719 -6.707 -8.227 1 77.62 2 SER B CA 1
ATOM 806 C C . SER B 1 2 ? -15.281 -6.883 -7.758 1 77.62 2 SER B C 1
ATOM 808 O O . SER B 1 2 ? -14.711 -5.988 -7.137 1 77.62 2 SER B O 1
ATOM 810 N N . GLU B 1 3 ? -14.773 -7.996 -7.777 1 77.12 3 GLU B N 1
ATOM 811 C CA . GLU B 1 3 ? -13.391 -8.266 -7.41 1 77.12 3 GLU B CA 1
ATOM 812 C C . GLU B 1 3 ? -12.438 -7.281 -8.086 1 77.12 3 GLU B C 1
ATOM 814 O O . GLU B 1 3 ? -11.477 -6.816 -7.473 1 77.12 3 GLU B O 1
ATOM 819 N N . ASP B 1 4 ? -12.773 -6.902 -9.289 1 85.38 4 ASP B N 1
ATOM 820 C CA . ASP B 1 4 ? -11.93 -5.977 -10.039 1 85.38 4 ASP B CA 1
ATOM 821 C C . ASP B 1 4 ? -11.984 -4.57 -9.445 1 85.38 4 ASP B C 1
ATOM 823 O O . ASP B 1 4 ? -10.984 -3.861 -9.414 1 85.38 4 ASP B O 1
ATOM 827 N N . GLN B 1 5 ? -13.125 -4.191 -9.008 1 84.62 5 GLN B N 1
ATOM 828 C CA . GLN B 1 5 ? -13.281 -2.881 -8.383 1 84.62 5 GLN B CA 1
ATOM 829 C C . GLN B 1 5 ? -12.516 -2.805 -7.062 1 84.62 5 GLN B C 1
ATOM 831 O O . GLN B 1 5 ? -11.977 -1.754 -6.707 1 84.62 5 GLN B O 1
ATOM 836 N N . GLN B 1 6 ? -12.516 -3.949 -6.441 1 83.5 6 GLN B N 1
ATOM 837 C CA . GLN B 1 6 ? -11.766 -4.004 -5.191 1 83.5 6 GLN B CA 1
ATOM 838 C C . GLN B 1 6 ? -10.273 -3.824 -5.438 1 83.5 6 GLN B C 1
ATOM 840 O O . GLN B 1 6 ? -9.602 -3.107 -4.699 1 83.5 6 GLN B O 1
ATOM 845 N N . PHE B 1 7 ? -9.789 -4.457 -6.531 1 86.94 7 PHE B N 1
ATOM 846 C CA . PHE B 1 7 ? -8.375 -4.324 -6.859 1 86.94 7 PHE B CA 1
ATOM 847 C C . PHE B 1 7 ? -8.047 -2.891 -7.262 1 86.94 7 PHE B C 1
ATOM 849 O O . PHE B 1 7 ? -6.957 -2.391 -6.969 1 86.94 7 PHE B O 1
ATOM 856 N N . ASP B 1 8 ? -9 -2.211 -7.941 1 90.31 8 ASP B N 1
ATOM 857 C CA . ASP B 1 8 ? -8.805 -0.811 -8.305 1 90.31 8 ASP B CA 1
ATOM 858 C C . ASP B 1 8 ? -8.672 0.066 -7.062 1 90.31 8 ASP B C 1
ATOM 860 O O . ASP B 1 8 ? -7.836 0.97 -7.02 1 90.31 8 ASP B O 1
ATOM 864 N N . PHE B 1 9 ? -9.469 -0.248 -6.199 1 85.81 9 PHE B N 1
ATOM 865 C CA . PHE B 1 9 ? -9.477 0.501 -4.949 1 85.81 9 PHE B CA 1
ATOM 866 C C . PHE B 1 9 ? -8.148 0.344 -4.219 1 85.81 9 PHE B C 1
ATOM 868 O O . PHE B 1 9 ? -7.527 1.334 -3.822 1 85.81 9 PHE B O 1
ATOM 875 N N . TYR B 1 10 ? -7.676 -0.859 -4.109 1 85.5 10 TYR B N 1
ATOM 876 C CA . TYR B 1 10 ? -6.434 -1.134 -3.398 1 85.5 10 TYR B CA 1
ATOM 877 C C . TYR B 1 10 ? -5.238 -0.567 -4.152 1 85.5 10 TYR B C 1
ATOM 879 O O . TYR B 1 10 ? -4.316 -0.019 -3.541 1 85.5 10 TYR B O 1
ATOM 887 N N . GLU B 1 11 ? -5.305 -0.717 -5.41 1 91.44 11 GLU B N 1
ATOM 888 C CA . GLU B 1 11 ? -4.23 -0.15 -6.219 1 91.44 11 GLU B CA 1
ATOM 889 C C . GLU B 1 11 ? -4.117 1.356 -6.012 1 91.44 11 GLU B C 1
ATOM 891 O O . GLU B 1 11 ? -3.02 1.881 -5.82 1 91.44 11 GLU B O 1
ATOM 896 N N . LYS B 1 12 ? -5.25 2.025 -6.012 1 92.12 12 LYS B N 1
ATOM 897 C CA . LYS B 1 12 ? -5.277 3.471 -5.809 1 92.12 12 LYS B CA 1
ATOM 898 C C . LYS B 1 12 ? -4.742 3.844 -4.43 1 92.12 12 LYS B C 1
ATOM 900 O O . LYS B 1 12 ? -3.949 4.777 -4.301 1 92.12 12 LYS B O 1
ATOM 905 N N . MET B 1 13 ? -5.125 3.117 -3.492 1 89.19 13 MET B N 1
ATOM 906 C CA . MET B 1 13 ? -4.703 3.385 -2.119 1 89.19 13 MET B CA 1
ATOM 907 C C . MET B 1 13 ? -3.205 3.158 -1.957 1 89.19 13 MET B C 1
ATOM 909 O O . MET B 1 13 ? -2.506 3.992 -1.379 1 89.19 13 MET B O 1
ATOM 913 N N . PHE B 1 14 ? -2.73 2.047 -2.488 1 89.25 14 PHE B N 1
ATOM 914 C CA . PHE B 1 14 ? -1.309 1.75 -2.357 1 89.25 14 PHE B CA 1
ATOM 915 C C . PHE B 1 14 ? -0.473 2.748 -3.15 1 89.25 14 PHE B C 1
ATOM 917 O O . PHE B 1 14 ? 0.634 3.104 -2.738 1 89.25 14 PHE B O 1
ATOM 924 N N . ASN B 1 15 ? -0.984 3.158 -4.27 1 94.44 15 ASN B N 1
ATOM 925 C CA . ASN B 1 15 ? -0.312 4.211 -5.023 1 94.44 15 ASN B CA 1
ATOM 926 C C . ASN B 1 15 ? -0.177 5.488 -4.203 1 94.44 15 ASN B C 1
ATOM 928 O O . ASN B 1 15 ? 0.875 6.133 -4.215 1 94.44 15 ASN B O 1
ATOM 932 N N . ALA B 1 16 ? -1.176 5.777 -3.531 1 94.44 16 ALA B N 1
ATOM 933 C CA . ALA B 1 16 ? -1.169 6.984 -2.709 1 94.44 16 ALA B CA 1
ATOM 934 C C . ALA B 1 16 ? -0.155 6.867 -1.573 1 94.44 16 ALA B C 1
ATOM 936 O O . ALA B 1 16 ? 0.461 7.863 -1.179 1 94.44 16 ALA B O 1
ATOM 937 N N . LEU B 1 17 ? 0.079 5.691 -1.135 1 91 17 LEU B N 1
ATOM 938 C CA . LEU B 1 17 ? 0.958 5.461 0.007 1 91 17 LEU B CA 1
ATOM 939 C C . LEU B 1 17 ? 2.395 5.23 -0.451 1 91 17 LEU B C 1
ATOM 941 O O . LEU B 1 17 ? 3.322 5.266 0.36 1 91 17 LEU B O 1
ATOM 945 N N . ALA B 1 18 ? 2.545 5.055 -1.753 1 93.12 18 ALA B N 1
ATOM 946 C CA . ALA B 1 18 ? 3.842 4.695 -2.318 1 93.12 18 ALA B CA 1
ATOM 947 C C . ALA B 1 18 ? 4.707 5.93 -2.545 1 93.12 18 ALA B C 1
ATOM 949 O O . ALA B 1 18 ? 5.266 6.117 -3.627 1 93.12 18 ALA B O 1
ATOM 950 N N . ASP B 1 19 ? 4.848 6.723 -1.546 1 95 19 ASP B N 1
ATOM 951 C CA . ASP B 1 19 ? 5.629 7.957 -1.587 1 95 19 ASP B CA 1
ATOM 952 C C . ASP B 1 19 ? 6.125 8.344 -0.194 1 95 19 ASP B C 1
ATOM 954 O O . ASP B 1 19 ? 5.336 8.414 0.751 1 95 19 ASP B O 1
ATOM 958 N N . LYS B 1 20 ? 7.422 8.57 -0.156 1 93.75 20 LYS B N 1
ATOM 959 C CA . LYS B 1 20 ? 8.055 8.844 1.132 1 93.75 20 LYS B CA 1
ATOM 960 C C . LYS B 1 20 ? 7.465 10.094 1.778 1 93.75 20 LYS B C 1
ATOM 962 O O . LYS B 1 20 ? 7.211 10.117 2.984 1 93.75 20 LYS B O 1
ATOM 967 N N . ILE B 1 21 ? 7.277 11.086 1.074 1 94.75 21 ILE B N 1
ATOM 968 C CA . ILE B 1 21 ? 6.746 12.344 1.592 1 94.75 21 ILE B CA 1
ATOM 969 C C . ILE B 1 21 ? 5.336 12.117 2.133 1 94.75 21 ILE B C 1
ATOM 971 O O . ILE B 1 21 ? 4.992 12.609 3.211 1 94.75 21 ILE B O 1
ATOM 975 N N . ARG B 1 22 ? 4.566 11.391 1.396 1 95.88 22 ARG B N 1
ATOM 976 C CA . ARG B 1 22 ? 3.195 11.141 1.838 1 95.88 22 ARG B CA 1
ATOM 977 C C . ARG B 1 22 ? 3.172 10.289 3.102 1 95.88 22 ARG B C 1
ATOM 979 O O . ARG B 1 22 ? 2.311 10.469 3.965 1 95.88 22 ARG B O 1
ATOM 986 N N . LEU B 1 23 ? 4.102 9.375 3.191 1 91.75 23 LEU B N 1
ATOM 987 C CA . LEU B 1 23 ? 4.223 8.602 4.422 1 91.75 23 LEU B CA 1
ATOM 988 C C . LEU B 1 23 ? 4.602 9.5 5.594 1 91.75 23 LEU B C 1
ATOM 990 O O . LEU B 1 23 ? 4.098 9.328 6.703 1 91.75 23 LEU B O 1
ATOM 994 N N . LYS B 1 24 ? 5.465 10.414 5.332 1 92.38 24 LYS B N 1
ATOM 995 C CA . LYS B 1 24 ? 5.859 11.359 6.367 1 92.38 24 LYS B CA 1
ATOM 996 C C . LYS B 1 24 ? 4.68 12.242 6.781 1 92.38 24 LYS B C 1
ATOM 998 O O . LYS B 1 24 ? 4.516 12.547 7.965 1 92.38 24 LYS B O 1
ATOM 1003 N N . ILE B 1 25 ? 3.91 12.625 5.805 1 94.19 25 ILE B N 1
ATOM 1004 C CA . ILE B 1 25 ? 2.705 13.391 6.094 1 94.19 25 ILE B CA 1
ATOM 1005 C C . ILE B 1 25 ? 1.819 12.617 7.066 1 94.19 25 ILE B C 1
ATOM 1007 O O . ILE B 1 25 ? 1.402 13.156 8.094 1 94.19 25 ILE B O 1
ATOM 1011 N N . LEU B 1 26 ? 1.592 11.391 6.758 1 91.56 26 LEU B N 1
ATOM 1012 C CA . LEU B 1 26 ? 0.74 10.555 7.594 1 91.56 26 LEU B CA 1
ATOM 1013 C C . LEU B 1 26 ? 1.335 10.391 8.984 1 91.56 26 LEU B C 1
ATOM 1015 O O . LEU B 1 26 ? 0.612 10.445 9.984 1 91.56 26 LEU B O 1
ATOM 1019 N N . ASN B 1 27 ? 2.572 10.148 9.008 1 89.94 27 ASN B N 1
ATOM 1020 C CA . ASN B 1 27 ? 3.266 10 10.281 1 89.94 27 ASN B CA 1
ATOM 1021 C C . ASN B 1 27 ? 3.113 11.242 11.148 1 89.94 27 ASN B C 1
ATOM 1023 O O . ASN B 1 27 ? 2.828 11.141 12.344 1 89.94 27 ASN B O 1
ATOM 1027 N N . GLN B 1 28 ? 3.305 12.445 10.57 1 91.62 28 GLN B N 1
ATOM 1028 C CA . GLN B 1 28 ? 3.172 13.695 11.305 1 91.62 28 GLN B 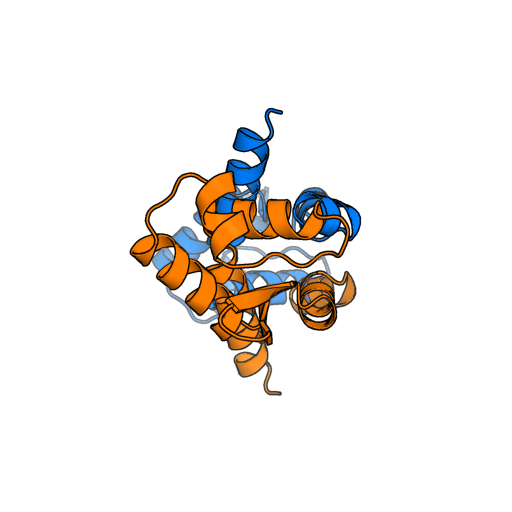CA 1
ATOM 1029 C C . GLN B 1 28 ? 1.754 13.867 11.852 1 91.62 28 GLN B C 1
ATOM 1031 O O . GLN B 1 28 ? 1.566 14.258 13 1 91.62 28 GLN B O 1
ATOM 1036 N N . ILE B 1 29 ? 0.795 13.562 11.031 1 93 29 ILE B N 1
ATOM 1037 C CA . ILE B 1 29 ? -0.596 13.688 11.461 1 93 29 ILE B CA 1
ATOM 1038 C C . ILE B 1 29 ? -0.872 12.711 12.602 1 93 29 ILE B C 1
ATOM 1040 O O . ILE B 1 29 ? -1.489 13.086 13.602 1 93 29 ILE B O 1
ATOM 1044 N N . SER B 1 30 ? -0.438 11.531 12.43 1 88.56 30 SER B N 1
ATOM 1045 C CA . SER B 1 30 ? -0.681 10.5 13.43 1 88.56 30 SER B CA 1
ATOM 1046 C C . SER B 1 30 ? -0.057 10.867 14.766 1 88.56 30 SER B C 1
ATOM 1048 O O . SER B 1 30 ? -0.584 10.516 15.828 1 88.56 30 SER B O 1
ATOM 1050 N N . GLN B 1 31 ? 1.003 11.617 14.766 1 87.75 31 GLN B N 1
ATOM 1051 C CA . GLN B 1 31 ? 1.748 11.953 15.977 1 87.75 31 GLN B CA 1
ATOM 1052 C C . GLN B 1 31 ? 1.198 13.227 16.625 1 87.75 31 GLN B C 1
ATOM 1054 O O . GLN B 1 31 ? 1.538 13.539 17.766 1 87.75 31 GLN B O 1
ATOM 1059 N N . SER B 1 32 ? 0.389 13.883 15.906 1 90.75 32 SER B N 1
ATOM 1060 C CA . SER B 1 32 ? -0.163 15.117 16.469 1 90.75 32 SER B CA 1
ATOM 1061 C C . SER B 1 32 ? -1.177 14.82 17.562 1 90.75 32 SER B C 1
ATOM 1063 O O . SER B 1 32 ? -1.778 13.742 17.578 1 90.75 32 SER B O 1
ATOM 1065 N N . SER B 1 33 ? -1.357 15.719 18.453 1 89.88 33 SER B N 1
ATOM 1066 C CA . SER B 1 33 ? -2.193 15.547 19.641 1 89.88 33 SER B CA 1
ATOM 1067 C C . SER B 1 33 ? -3.639 15.25 19.25 1 89.88 33 SER B C 1
ATOM 1069 O O . SER B 1 33 ? -4.273 14.367 19.844 1 89.88 33 SER B O 1
ATOM 1071 N N . ASN B 1 34 ? -4.172 15.836 18.297 1 89.75 34 ASN B N 1
ATOM 1072 C CA . ASN B 1 34 ? -5.566 15.656 17.922 1 89.75 34 ASN B CA 1
ATOM 1073 C C . ASN B 1 34 ? -5.695 14.789 16.672 1 89.75 34 ASN B C 1
ATOM 1075 O O . ASN B 1 34 ? -6.781 14.672 16.094 1 89.75 34 ASN B O 1
ATOM 1079 N N . LYS B 1 35 ? -4.609 14.273 16.219 1 90.31 35 LYS B N 1
ATOM 1080 C CA . LYS B 1 35 ? -4.566 13.438 15.016 1 90.31 35 LYS B CA 1
ATOM 1081 C C . LYS B 1 35 ? -5.102 14.203 13.805 1 90.31 35 LYS B C 1
ATOM 1083 O O . LYS B 1 35 ? -5.809 13.633 12.969 1 90.31 35 LYS B O 1
ATOM 1088 N N . SER B 1 36 ? -4.859 15.445 13.859 1 95.12 36 SER B N 1
ATOM 1089 C CA . SER B 1 36 ? -5.273 16.375 12.812 1 95.12 36 SER B CA 1
ATOM 1090 C C . SER B 1 36 ? -4.293 17.547 12.695 1 95.12 36 SER B C 1
ATOM 1092 O O . SER B 1 36 ? -3.846 18.094 13.711 1 95.12 36 SER B O 1
ATOM 1094 N N . LEU B 1 37 ? -3.939 17.828 11.484 1 96.62 37 LEU B N 1
ATOM 1095 C CA . LEU B 1 37 ? -3.027 18.953 11.273 1 96.62 37 LEU B CA 1
ATOM 1096 C C . LEU B 1 37 ? -3.516 19.844 10.141 1 96.62 37 LEU B C 1
ATOM 1098 O O . LEU B 1 37 ? -4.105 19.375 9.172 1 96.62 37 LEU B O 1
ATOM 1102 N N . CYS B 1 38 ? -3.283 21.125 10.258 1 95.56 38 CYS B N 1
ATOM 1103 C CA . CYS B 1 38 ? -3.584 22.047 9.164 1 95.56 38 CYS B CA 1
ATOM 1104 C C . CYS B 1 38 ? -2.465 22.047 8.125 1 95.56 38 CYS B C 1
ATOM 1106 O O . CYS B 1 38 ? -1.338 21.641 8.422 1 95.56 38 CYS B O 1
ATOM 1108 N N . VAL B 1 39 ? -2.826 22.5 6.914 1 95.44 39 VAL B N 1
ATOM 1109 C CA . VAL B 1 39 ? -1.861 22.594 5.82 1 95.44 39 VAL B CA 1
ATOM 1110 C C . VAL B 1 39 ? -0.65 23.406 6.27 1 95.44 39 VAL B C 1
ATOM 1112 O O . VAL B 1 39 ? 0.489 23.078 5.938 1 95.44 39 VAL B O 1
ATOM 1115 N N . CYS B 1 40 ? -0.857 24.422 7.117 1 92.5 40 CYS B N 1
ATOM 1116 C CA . CYS B 1 40 ? 0.216 25.312 7.555 1 92.5 40 CYS B CA 1
ATOM 1117 C C . C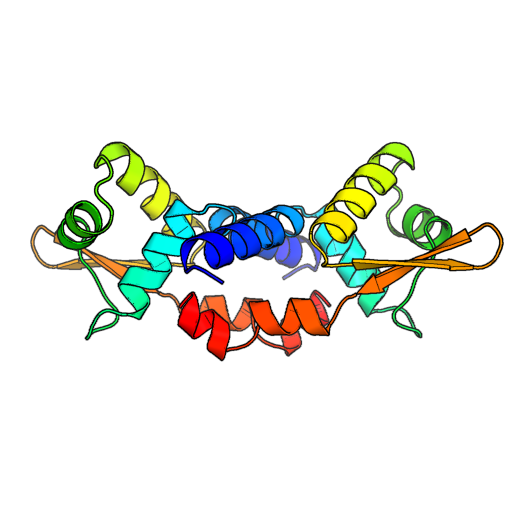YS B 1 40 ? 1.188 24.578 8.469 1 92.5 40 CYS B C 1
ATOM 1119 O O . CYS B 1 40 ? 2.402 24.75 8.367 1 92.5 40 CYS B O 1
ATOM 1121 N N . ASP B 1 41 ? 0.663 23.75 9.43 1 94.94 41 ASP B N 1
ATOM 1122 C CA . ASP B 1 41 ? 1.512 22.938 10.289 1 94.94 41 ASP B CA 1
ATOM 1123 C C . ASP B 1 41 ? 2.354 21.969 9.461 1 94.94 41 ASP B C 1
ATOM 1125 O O . ASP B 1 41 ? 3.547 21.797 9.727 1 94.94 41 ASP B O 1
ATOM 1129 N N . LEU B 1 42 ? 1.737 21.359 8.477 1 96.12 42 LEU B N 1
ATOM 1130 C CA . LEU B 1 42 ? 2.418 20.359 7.652 1 96.12 42 LEU B CA 1
ATOM 1131 C C . LEU B 1 42 ? 3.527 21 6.828 1 96.12 42 LEU B C 1
ATOM 1133 O O . LEU B 1 42 ? 4.609 20.422 6.68 1 96.12 42 LEU B O 1
ATOM 1137 N N . GLU B 1 43 ? 3.244 22.141 6.285 1 94.56 43 GLU B N 1
ATOM 1138 C CA . GLU B 1 43 ? 4.258 22.859 5.527 1 94.56 43 GLU B CA 1
ATOM 1139 C C . GLU B 1 43 ? 5.492 23.141 6.383 1 94.56 43 GLU B C 1
ATOM 1141 O O . GLU B 1 43 ? 6.625 22.953 5.926 1 94.56 43 GLU B O 1
ATOM 1146 N N . GLU B 1 44 ? 5.285 23.594 7.582 1 93.25 44 GLU B N 1
ATOM 1147 C CA . GLU B 1 44 ? 6.367 23.922 8.508 1 93.25 44 GLU B CA 1
ATOM 1148 C C . GLU B 1 44 ? 7.109 22.656 8.953 1 93.25 44 GLU B C 1
ATOM 1150 O O . GLU B 1 44 ? 8.344 22.641 8.961 1 93.25 44 GLU B O 1
ATOM 1155 N N . LEU B 1 45 ? 6.43 21.625 9.234 1 93.75 45 LEU B N 1
ATOM 1156 C CA . LEU B 1 45 ? 6.988 20.391 9.789 1 93.75 45 LEU B CA 1
ATOM 1157 C C . LEU B 1 45 ? 7.812 19.641 8.75 1 93.75 45 LEU B C 1
ATOM 1159 O O . LEU B 1 45 ? 8.828 19.031 9.078 1 93.75 45 LEU B O 1
ATOM 1163 N N . LEU B 1 46 ? 7.406 19.688 7.48 1 94.62 46 LEU B N 1
ATOM 1164 C CA . LEU B 1 46 ? 8.039 18.891 6.441 1 94.62 46 LEU B CA 1
ATOM 1165 C C . LEU B 1 46 ? 8.984 19.734 5.598 1 94.62 46 LEU B C 1
ATOM 1167 O O . LEU B 1 46 ? 9.789 19.203 4.824 1 94.62 46 LEU B O 1
ATOM 1171 N N . ASP B 1 47 ? 8.953 21 5.762 1 93.88 47 ASP B N 1
ATOM 1172 C CA . ASP B 1 47 ? 9.805 21.922 5.016 1 93.88 47 ASP B CA 1
ATOM 1173 C C . ASP B 1 47 ? 9.719 21.656 3.512 1 93.88 47 ASP B C 1
ATOM 1175 O O . ASP B 1 47 ? 10.734 21.469 2.848 1 93.88 47 ASP B O 1
ATOM 1179 N N . ILE B 1 48 ? 8.578 21.609 2.977 1 92.44 48 ILE B N 1
ATOM 1180 C CA . ILE B 1 48 ? 8.297 21.344 1.568 1 92.44 48 ILE B CA 1
ATOM 1181 C C . ILE B 1 48 ? 7.453 22.484 0.999 1 92.44 48 ILE B C 1
ATOM 1183 O O . ILE B 1 48 ? 6.727 23.156 1.735 1 92.44 48 ILE B O 1
ATOM 1187 N N . LYS B 1 49 ? 7.586 22.766 -0.276 1 93.31 49 LYS B N 1
ATOM 1188 C CA . LYS B 1 49 ? 6.824 23.812 -0.958 1 93.31 49 LYS B CA 1
ATOM 1189 C C . LYS B 1 49 ? 5.328 23.516 -0.914 1 93.31 49 LYS B C 1
ATOM 1191 O O . LYS B 1 49 ? 4.918 22.359 -1.007 1 93.31 49 LYS B O 1
ATOM 1196 N N . GLN B 1 50 ? 4.613 24.547 -0.916 1 93 50 GLN B N 1
ATOM 1197 C CA . GLN B 1 50 ? 3.162 24.453 -0.812 1 93 50 GLN B CA 1
ATOM 1198 C C . GLN B 1 50 ? 2.578 23.703 -2.008 1 93 50 GLN B C 1
ATOM 1200 O O . GLN B 1 50 ? 1.643 22.906 -1.856 1 93 50 GLN B O 1
ATOM 1205 N N . SER B 1 51 ? 3.074 24.031 -3.146 1 94.56 51 SER B N 1
ATOM 1206 C CA . SER B 1 51 ? 2.539 23.375 -4.336 1 94.56 51 SER B CA 1
ATOM 1207 C C . SER B 1 51 ? 2.701 21.859 -4.254 1 94.56 51 SER B C 1
ATOM 1209 O O . SER B 1 51 ? 1.778 21.109 -4.586 1 94.56 51 SER B O 1
ATOM 1211 N N . LYS B 1 52 ? 3.898 21.406 -3.846 1 96.44 52 LYS B N 1
ATOM 1212 C CA . LYS B 1 52 ? 4.18 19.969 -3.711 1 96.44 52 LYS B CA 1
ATOM 1213 C C . LYS B 1 52 ? 3.332 19.344 -2.607 1 96.44 52 LYS B C 1
ATOM 1215 O O . LYS B 1 52 ? 2.797 18.25 -2.775 1 96.44 52 LYS B O 1
ATOM 1220 N N . LEU B 1 53 ? 3.232 20.078 -1.534 1 97.38 53 LEU B N 1
ATOM 1221 C CA . LEU B 1 53 ? 2.41 19.594 -0.428 1 97.38 53 LEU B CA 1
ATOM 1222 C C . LEU B 1 53 ? 0.958 19.438 -0.862 1 97.38 53 LEU B C 1
ATOM 1224 O O . LEU B 1 53 ? 0.325 18.422 -0.55 1 97.38 53 LEU B O 1
ATOM 1228 N N . SER B 1 54 ? 0.465 20.359 -1.618 1 96.81 54 SER B N 1
ATOM 1229 C CA . SER B 1 54 ? -0.916 20.312 -2.088 1 96.81 54 SER B CA 1
ATOM 1230 C C . SER B 1 54 ? -1.155 19.094 -2.973 1 96.81 54 SER B C 1
ATOM 1232 O O . SER B 1 54 ? -2.182 18.422 -2.848 1 96.81 54 SER B O 1
ATOM 1234 N N . TYR B 1 55 ? -0.2 18.891 -3.844 1 97.94 55 TYR B N 1
ATOM 1235 C CA . TYR B 1 55 ? -0.263 17.719 -4.719 1 97.94 55 TYR B CA 1
ATOM 1236 C C . TYR B 1 55 ? -0.364 16.438 -3.902 1 97.94 55 TYR B C 1
ATOM 1238 O O . TYR B 1 55 ? -1.217 15.586 -4.172 1 97.94 55 TYR B O 1
ATOM 1246 N N . HIS B 1 56 ? 0.479 16.234 -2.934 1 97.94 56 HIS B N 1
ATOM 1247 C CA . HIS B 1 56 ? 0.488 15.031 -2.1 1 97.94 56 HIS B CA 1
ATOM 1248 C C . HIS B 1 56 ? -0.797 14.922 -1.286 1 97.94 56 HIS B C 1
ATOM 1250 O O . HIS B 1 56 ? -1.375 13.836 -1.181 1 97.94 56 HIS B O 1
ATOM 1256 N N . LEU B 1 57 ? -1.234 16.047 -0.695 1 97.75 57 LEU B N 1
ATOM 1257 C CA . LEU B 1 57 ? -2.463 16.047 0.091 1 97.75 57 LEU B CA 1
ATOM 1258 C C . LEU B 1 57 ? -3.662 15.68 -0.776 1 97.75 57 LEU B C 1
ATOM 1260 O O . LEU B 1 57 ? -4.527 14.906 -0.353 1 97.75 57 LEU B O 1
ATOM 1264 N N . LYS B 1 58 ? -3.729 16.234 -1.965 1 98.19 58 LYS B N 1
ATOM 1265 C CA . LYS B 1 58 ? -4.809 15.906 -2.893 1 98.19 58 LYS B CA 1
ATOM 1266 C C . LYS B 1 58 ? -4.828 14.414 -3.209 1 98.19 58 LYS B C 1
ATOM 1268 O O . LYS B 1 58 ? -5.891 13.789 -3.213 1 98.19 58 LYS B O 1
ATOM 1273 N N . LYS B 1 59 ? -3.715 13.875 -3.527 1 97.94 59 LYS B N 1
ATOM 1274 C CA . LYS B 1 59 ? -3.607 12.453 -3.838 1 97.94 59 LYS B CA 1
ATOM 1275 C C . LYS B 1 59 ? -4.09 11.594 -2.67 1 97.94 59 LYS B C 1
ATOM 1277 O O . LYS B 1 59 ? -4.789 10.602 -2.871 1 97.94 59 LYS B O 1
ATOM 1282 N N . LEU B 1 60 ? -3.719 11.938 -1.425 1 96.94 60 LEU B N 1
ATOM 1283 C CA . LEU B 1 60 ? -4.098 11.188 -0.229 1 96.94 60 LEU B CA 1
ATOM 1284 C C . LEU B 1 60 ? -5.594 11.305 0.031 1 96.94 60 LEU B C 1
ATOM 1286 O O . LEU B 1 60 ? -6.234 10.328 0.433 1 96.94 60 LEU B O 1
ATOM 1290 N N . VAL B 1 61 ? -6.141 12.453 -0.253 1 97.31 61 VAL B N 1
ATOM 1291 C CA . VAL B 1 61 ? -7.57 12.672 -0.076 1 97.31 61 VAL B CA 1
ATOM 1292 C C . VAL B 1 61 ? -8.344 11.906 -1.149 1 97.31 61 VAL B C 1
ATOM 1294 O O . VAL B 1 61 ? -9.32 11.219 -0.846 1 97.31 61 VAL B O 1
ATOM 1297 N N . ASP B 1 62 ? -7.863 11.992 -2.402 1 97.12 62 ASP B N 1
ATOM 1298 C CA . ASP B 1 62 ? -8.516 11.312 -3.518 1 97.12 62 ASP B CA 1
ATOM 1299 C C . ASP B 1 62 ? -8.562 9.805 -3.295 1 97.12 62 ASP B C 1
ATOM 1301 O O . ASP B 1 62 ? -9.5 9.133 -3.727 1 97.12 62 ASP B O 1
ATOM 1305 N N . ALA B 1 63 ? -7.582 9.305 -2.645 1 94.25 63 ALA B N 1
ATOM 1306 C CA . ALA B 1 63 ? -7.504 7.871 -2.371 1 94.25 63 ALA B CA 1
ATOM 1307 C C . ALA B 1 63 ? -8.227 7.52 -1.074 1 94.25 63 ALA B C 1
ATOM 1309 O O . ALA B 1 63 ? -8.18 6.371 -0.624 1 94.25 63 ALA B O 1
ATOM 1310 N N . ASN B 1 64 ? -8.75 8.477 -0.443 1 93.56 64 ASN B N 1
ATOM 1311 C CA . ASN B 1 64 ? -9.516 8.328 0.787 1 93.56 64 ASN B CA 1
ATOM 1312 C C . ASN B 1 64 ? -8.633 7.918 1.958 1 93.56 64 ASN B C 1
ATOM 1314 O O . ASN B 1 64 ? -9.094 7.258 2.891 1 93.56 64 ASN B O 1
ATOM 1318 N N . VAL B 1 65 ? -7.441 8.234 1.927 1 92.31 65 VAL B N 1
ATOM 1319 C CA . VAL B 1 65 ? -6.508 7.984 3.02 1 92.31 65 VAL B CA 1
ATOM 1320 C C . VAL B 1 65 ? -6.617 9.102 4.059 1 92.31 65 VAL B C 1
ATOM 1322 O O . VAL B 1 65 ? -6.594 8.836 5.262 1 92.31 65 VAL B O 1
ATOM 1325 N N . LEU B 1 66 ? -6.777 10.273 3.518 1 95.75 66 LEU B N 1
ATOM 1326 C CA . LEU B 1 66 ? -6.992 11.438 4.367 1 95.75 66 LEU B CA 1
ATOM 1327 C C . LEU B 1 66 ? -8.398 11.992 4.176 1 95.75 66 LEU B C 1
ATOM 1329 O O . LEU B 1 66 ? -8.977 11.875 3.096 1 95.75 66 LEU B O 1
ATOM 1333 N N . ILE B 1 67 ? -8.883 12.547 5.203 1 97 67 ILE B N 1
ATOM 1334 C CA . ILE B 1 67 ? -10.102 13.352 5.164 1 97 67 ILE B CA 1
ATOM 1335 C C . ILE B 1 67 ? -9.75 14.828 5.34 1 97 67 ILE B C 1
ATOM 1337 O O . ILE B 1 67 ? -9.016 15.195 6.262 1 97 67 ILE B O 1
ATOM 1341 N N . ALA B 1 68 ? -10.219 15.648 4.469 1 97.5 68 ALA B N 1
ATOM 1342 C CA . ALA B 1 68 ? -10 17.094 4.547 1 97.5 68 ALA B CA 1
ATOM 1343 C C . ALA B 1 68 ? -11.203 17.797 5.176 1 97.5 68 ALA B C 1
ATOM 1345 O O . ALA B 1 68 ? -12.352 17.469 4.867 1 97.5 68 ALA B O 1
ATOM 1346 N N . GLU B 1 69 ? -10.883 18.609 6.062 1 96.12 69 GLU B N 1
ATOM 1347 C CA . GLU B 1 69 ? -11.906 19.438 6.691 1 96.12 69 GLU B CA 1
ATOM 1348 C C . GLU B 1 69 ? -11.5 20.906 6.703 1 96.12 69 GLU B C 1
ATOM 1350 O O . GLU B 1 69 ? -10.336 21.234 6.953 1 96.12 69 GLU B O 1
ATOM 1355 N N . LYS B 1 70 ? -12.453 21.719 6.441 1 95.38 70 LYS B N 1
ATOM 1356 C CA . LYS B 1 70 ? -12.188 23.141 6.469 1 95.38 70 LYS B CA 1
ATOM 1357 C C . LYS B 1 70 ? -12.633 23.766 7.789 1 95.38 70 LYS B C 1
ATOM 1359 O O . LYS B 1 70 ? -13.758 23.531 8.242 1 95.38 70 LYS B O 1
ATOM 1364 N N . HIS B 1 71 ? -11.742 24.453 8.406 1 93.19 71 HIS B N 1
ATOM 1365 C CA . HIS B 1 71 ? -12.039 25.234 9.602 1 93.19 71 HIS B CA 1
ATOM 1366 C C . HIS B 1 71 ? -11.641 26.703 9.414 1 93.19 71 HIS B C 1
ATOM 1368 O O . HIS B 1 71 ? -10.453 27.047 9.5 1 93.19 71 HIS B O 1
ATOM 1374 N N . GLY B 1 72 ? -12.656 27.578 9.328 1 93.12 72 GLY B N 1
ATOM 1375 C CA . GLY B 1 72 ? -12.305 28.953 8.992 1 93.12 72 GLY B CA 1
ATOM 1376 C C . GLY B 1 72 ? -11.594 29.078 7.652 1 93.12 72 GLY B C 1
ATOM 1377 O O . GLY B 1 72 ? -12.109 28.641 6.625 1 93.12 72 GLY B O 1
ATOM 1378 N N . THR B 1 73 ? -10.336 29.562 7.621 1 93.06 73 THR B N 1
ATOM 1379 C CA . THR B 1 73 ? -9.586 29.781 6.391 1 93.06 73 THR B CA 1
ATOM 1380 C C . THR B 1 73 ? -8.578 28.672 6.168 1 93.06 73 THR B C 1
ATOM 1382 O O . THR B 1 73 ? -7.867 28.656 5.156 1 93.06 73 THR B O 1
ATOM 1385 N N . TRP B 1 74 ? -8.633 27.75 7.117 1 93.25 74 TRP B N 1
ATOM 1386 C CA . TRP B 1 74 ? -7.574 26.734 7.066 1 93.25 74 TRP B CA 1
ATOM 1387 C C . TRP B 1 74 ? -8.141 25.375 6.723 1 93.25 74 TRP B C 1
ATOM 1389 O O . TRP B 1 74 ? -9.234 25.016 7.176 1 93.25 74 TRP B O 1
ATOM 1399 N N . ASN B 1 75 ? -7.324 24.656 5.926 1 96.44 75 ASN B N 1
ATOM 1400 C CA . ASN B 1 75 ? -7.629 23.25 5.656 1 96.44 75 ASN B CA 1
ATOM 1401 C C . ASN B 1 75 ? -6.93 22.328 6.645 1 96.44 75 ASN B C 1
ATOM 1403 O O . ASN B 1 75 ? -5.719 22.422 6.848 1 96.44 75 ASN B O 1
ATOM 1407 N N . TYR B 1 76 ? -7.77 21.453 7.254 1 97.25 76 TYR B N 1
ATOM 1408 C CA . TYR B 1 76 ? -7.254 20.453 8.18 1 97.25 76 TYR B CA 1
ATOM 1409 C C . TYR B 1 76 ? -7.383 19.062 7.602 1 97.25 76 TYR B C 1
ATOM 1411 O O . TYR B 1 76 ? -8.32 18.781 6.844 1 97.25 76 TYR B O 1
ATOM 1419 N N . TYR B 1 77 ? -6.426 18.203 7.996 1 97.31 77 TYR B N 1
ATOM 1420 C CA . TYR B 1 77 ? -6.391 16.828 7.477 1 97.31 77 TYR B CA 1
ATOM 1421 C C . TYR B 1 77 ? -6.289 15.82 8.609 1 97.31 77 TYR B C 1
ATOM 1423 O O . TYR B 1 77 ? -5.531 16.016 9.562 1 97.31 77 TYR B O 1
ATOM 1431 N N . LYS B 1 78 ? -7.086 14.773 8.508 1 95.69 78 LYS B N 1
ATOM 1432 C CA . LYS B 1 78 ? -7.008 13.641 9.43 1 95.69 78 LYS B CA 1
ATOM 1433 C C . LYS B 1 78 ? -6.961 12.32 8.68 1 95.69 78 LYS B C 1
ATOM 1435 O O . LYS B 1 78 ? -7.426 12.227 7.543 1 95.69 78 LYS B O 1
ATOM 1440 N N . ILE B 1 79 ? -6.387 11.367 9.32 1 92.38 79 ILE B N 1
ATOM 1441 C CA . ILE B 1 79 ? -6.301 10.047 8.711 1 92.38 79 ILE B CA 1
ATOM 1442 C C . ILE B 1 79 ? -7.676 9.375 8.734 1 92.38 79 ILE B C 1
ATOM 1444 O O . ILE B 1 79 ? -8.391 9.445 9.742 1 92.38 79 ILE B O 1
ATOM 1448 N N . ASN B 1 80 ? -8.062 8.883 7.562 1 90.69 80 ASN B N 1
ATOM 1449 C CA . ASN B 1 80 ? -9.281 8.078 7.492 1 90.69 80 ASN B CA 1
ATOM 1450 C C . ASN B 1 80 ? -9.055 6.668 8.031 1 90.69 80 ASN B C 1
ATOM 1452 O O . ASN B 1 80 ? -8.836 5.73 7.262 1 90.69 80 ASN B O 1
ATOM 1456 N N . GLU B 1 81 ? -9.172 6.488 9.242 1 81.19 81 GLU B N 1
ATOM 1457 C CA . GLU B 1 81 ? -8.844 5.238 9.914 1 81.19 81 GLU B CA 1
ATOM 1458 C C . GLU B 1 81 ? -9.734 4.098 9.445 1 81.19 81 GLU B C 1
ATOM 1460 O O . GLU B 1 81 ? -9.289 2.955 9.336 1 81.19 81 GLU B O 1
ATOM 1465 N N . GLN B 1 82 ? -10.898 4.379 9.219 1 78.5 82 GLN B N 1
ATOM 1466 C CA . GLN B 1 82 ? -11.844 3.355 8.773 1 78.5 82 GLN B CA 1
ATOM 1467 C C . GLN B 1 82 ? -11.398 2.738 7.449 1 78.5 82 GLN B C 1
ATOM 1469 O O . GLN B 1 82 ? -11.461 1.52 7.277 1 78.5 82 GLN B O 1
ATOM 1474 N N . GLN B 1 83 ? -10.93 3.594 6.617 1 74.19 83 GLN B N 1
ATOM 1475 C CA . GLN B 1 83 ? -10.5 3.133 5.301 1 74.19 83 GLN B CA 1
ATOM 1476 C C . GLN B 1 83 ? -9.164 2.402 5.379 1 74.19 83 GLN B C 1
ATOM 1478 O O . GLN B 1 83 ? -8.961 1.388 4.707 1 74.19 83 GLN B O 1
ATOM 1483 N N . ILE B 1 84 ? -8.305 2.938 6.168 1 71.94 84 ILE B N 1
ATOM 1484 C CA . ILE B 1 84 ? -6.977 2.352 6.266 1 71.94 84 ILE B CA 1
ATOM 1485 C C . ILE B 1 84 ? -7.066 0.978 6.926 1 71.94 84 ILE B C 1
ATOM 1487 O O . ILE B 1 84 ? -6.34 0.053 6.551 1 71.94 84 ILE B O 1
ATOM 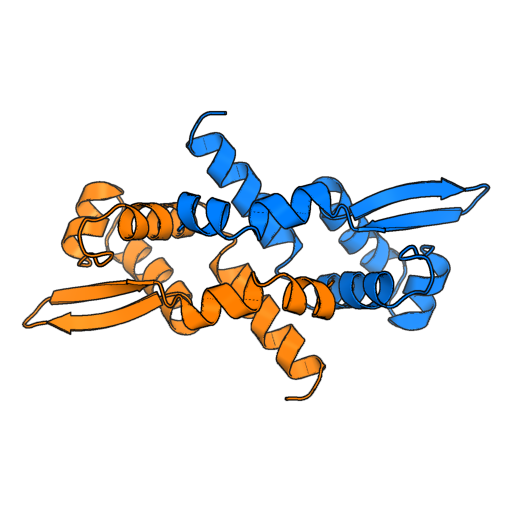1491 N N . GLN B 1 85 ? -7.938 0.854 7.863 1 67.75 85 GLN B N 1
ATOM 1492 C CA . GLN B 1 85 ? -8.133 -0.422 8.539 1 67.75 85 GLN B CA 1
ATOM 1493 C C . GLN B 1 85 ? -8.633 -1.492 7.574 1 67.75 85 GLN B C 1
ATOM 1495 O O . GLN B 1 85 ? -8.273 -2.666 7.703 1 67.75 85 GLN B O 1
ATOM 1500 N N . VAL B 1 86 ? -9.391 -1.123 6.648 1 61.81 86 VAL B N 1
ATOM 1501 C CA . VAL B 1 86 ? -9.898 -2.064 5.656 1 61.81 86 VAL B CA 1
ATOM 1502 C C . VAL B 1 86 ? -8.742 -2.637 4.844 1 61.81 86 VAL B C 1
ATOM 1504 O O . VAL B 1 86 ? -8.727 -3.828 4.523 1 61.81 86 VAL B O 1
ATOM 1507 N N . VAL B 1 87 ? -7.863 -1.788 4.535 1 59.22 87 VAL B N 1
ATOM 1508 C CA . VAL B 1 87 ? -6.738 -2.217 3.711 1 59.22 87 VAL B CA 1
ATOM 1509 C C . VAL B 1 87 ? -5.746 -3.006 4.562 1 59.22 87 VAL B C 1
ATOM 1511 O O . VAL B 1 87 ? -5.172 -3.996 4.102 1 59.22 87 VAL B O 1
ATOM 1514 N N . LEU B 1 88 ? -5.734 -2.514 5.77 1 56.94 88 LEU B N 1
ATOM 1515 C CA . LEU B 1 88 ? -4.695 -3.076 6.621 1 56.94 88 LEU B CA 1
ATOM 1516 C C . LEU B 1 88 ? -5.238 -4.242 7.441 1 56.94 88 LEU B C 1
ATOM 1518 O O . LEU B 1 88 ? -4.469 -4.977 8.07 1 56.94 88 LEU B O 1
ATOM 1522 N N . ASN B 1 89 ? -6.449 -4.273 7.438 1 53.22 89 ASN B N 1
ATOM 1523 C CA . ASN B 1 89 ? -6.996 -5.34 8.266 1 53.22 89 ASN B CA 1
ATOM 1524 C C . ASN B 1 89 ? -6.676 -6.715 7.691 1 53.22 89 ASN B C 1
ATOM 1526 O O . ASN B 1 89 ? -6.559 -6.871 6.477 1 53.22 89 ASN B O 1
ATOM 1530 N N . GLU B 1 90 ? -6.223 -7.555 8.664 1 50.84 90 GLU B N 1
ATOM 1531 C CA . GLU B 1 90 ? -5.848 -8.953 8.461 1 50.84 90 GLU B CA 1
ATOM 1532 C C . GLU B 1 90 ? -6.781 -9.633 7.469 1 50.84 90 GLU B C 1
ATOM 1534 O O . GLU B 1 90 ? -6.344 -10.453 6.656 1 50.84 90 GLU B O 1
ATOM 1539 N N . ASP B 1 91 ? -7.969 -9.289 7.574 1 48.53 91 ASP B N 1
ATOM 1540 C CA . ASP B 1 91 ? -8.906 -9.969 6.691 1 48.53 91 ASP B CA 1
ATOM 1541 C C . ASP B 1 91 ? -8.711 -9.539 5.242 1 48.53 91 ASP B C 1
ATOM 1543 O O . ASP B 1 91 ? -8.898 -10.336 4.32 1 48.53 91 ASP B O 1
ATOM 1547 N N . THR B 1 92 ? -8.664 -8.391 5.125 1 46.72 92 THR B N 1
ATOM 1548 C CA . THR B 1 92 ? -8.438 -7.879 3.775 1 46.72 92 THR B CA 1
ATOM 1549 C C . THR B 1 92 ? -7.086 -8.344 3.244 1 46.72 92 THR B C 1
ATOM 1551 O O . THR B 1 92 ? -6.957 -8.672 2.064 1 46.72 92 THR B O 1
ATOM 1554 N N . CYS B 1 93 ? -6.148 -8.172 4.16 1 46.53 93 CYS B N 1
ATOM 1555 C CA . CYS B 1 93 ? -4.945 -8.836 3.662 1 46.53 93 CYS B CA 1
ATOM 1556 C C . CYS B 1 93 ? -5.266 -10.234 3.146 1 46.53 93 CYS B C 1
ATOM 1558 O O . CYS B 1 93 ? -4.652 -10.695 2.186 1 46.53 93 CYS B O 1
ATOM 1560 N N . CYS B 1 94 ? -6.121 -10.906 3.891 1 44.34 94 CYS B N 1
ATOM 1561 C CA . CYS B 1 94 ? -6.523 -12.195 3.352 1 44.34 94 CYS B CA 1
ATOM 1562 C C . CYS B 1 94 ? -7.145 -12.039 1.969 1 44.34 94 CYS B C 1
ATOM 1564 O O . CYS B 1 94 ? -7.098 -12.961 1.154 1 44.34 94 CYS B O 1
ATOM 1566 N N . LYS B 1 95 ? -8.062 -11.047 1.973 1 44.44 95 LYS B N 1
ATOM 1567 C CA . LYS B 1 95 ? -8.656 -11.031 0.638 1 44.44 95 LYS B CA 1
ATOM 1568 C C . LYS B 1 95 ? -7.621 -10.656 -0.419 1 44.44 95 LYS B C 1
ATOM 1570 O O . LYS B 1 95 ? -7.668 -11.156 -1.546 1 44.44 95 LYS B O 1
ATOM 1575 N N . ILE B 1 96 ? -7.062 -9.734 -0.084 1 37.78 96 ILE B N 1
ATOM 1576 C CA . ILE B 1 96 ? -5.996 -9.492 -1.053 1 37.78 96 ILE B CA 1
ATOM 1577 C C . ILE B 1 96 ? -4.922 -10.57 -0.916 1 37.78 96 ILE B C 1
ATOM 1579 O O . ILE B 1 96 ? -4.359 -11.023 -1.915 1 37.78 96 ILE B O 1
ATOM 1583 N N . LEU B 1 97 ? -4.66 -10.914 0.525 1 39.38 97 LEU B N 1
ATOM 1584 C CA . LEU B 1 97 ? -3.799 -12.07 0.766 1 39.38 97 LEU B CA 1
ATOM 1585 C C . LEU B 1 97 ? -4.625 -13.32 1.044 1 39.38 97 LEU B C 1
ATOM 1587 O O . LEU B 1 97 ? -4.258 -14.422 0.625 1 39.38 97 LEU B O 1
#

InterPro domains:
  IPR001845 HTH ArsR-type DNA-binding domain [PF01022] (19-65)
  IPR001845 HTH ArsR-type DNA-binding domain [PR00778] (14-29)
  IPR001845 HTH ArsR-type DNA-binding domain [PR00778] (36-47)
  IPR001845 HTH ArsR-type DNA-binding domain [PR00778] (49-64)
  IPR001845 HTH ArsR-type DNA-binding domain [PR00778] (64-79)
  IPR001845 HTH ArsR-type DNA-binding domain [PS50987] (2-97)
  IPR001845 HTH ArsR-type DNA-binding domain [SM00418] (12-89)
  IPR011991 ArsR-like helix-turn-helix domain [cd00090] (14-81)
  IPR036388 Winged helix-like DNA-binding domain superfamily [G3DSA:1.10.10.10] (1-93)
  IPR036390 Winged helix DNA-binding domain superfamily [SSF46785] (4-89)
  IPR051081 HTH-type Metal-responsive Transcriptional Regulators [PTHR33154] (2-90)

pLDDT: mean 86.17, std 15.59, range [37.78, 98.19]